Protein AF-A0A1G7JEI5-F1 (afdb_monomer_lite)

InterPro domains:
  IPR027417 P-loop containing nucleoside triphosphate hydrolase [G3DSA:3.40.50.300] (132-247)
  IPR027417 P-loop containing nucleoside triphosphate hydrolase [SSF52540] (160-203)

Secondary structure (DSSP, 8-state):
--HHHHHHHHHHHHHHHHHHHHHHHHHHHHHHHHHHHHHHHHHHHHHHHHHHHHHHHHHHHHHHHHHHHHHHHHHHHHHHHHHHHHHHHHHHHHHHHHTS--HHHHHHHHHHHHHHHHHHHHHHHTT-HHHHHHHHHHHHHHHHHHHHHHHHGGGTTS---S---------EEEE--TTSSHHHHHHHHHHHHT--EEE-S--TTS---SSSEEEEE--GGGGG-TTSEEEEHHHHHHHHHHHHT--

Organism: NCBI:txid640205

Structure (mmCIF, N/CA/C/O backbone):
data_AF-A0A1G7JEI5-F1
#
_entry.id   AF-A0A1G7JEI5-F1
#
loop_
_atom_site.group_PDB
_atom_site.id
_atom_site.type_symbol
_atom_site.label_atom_id
_atom_site.label_alt_id
_atom_site.label_comp_id
_atom_site.label_asym_id
_atom_site.label_entity_id
_atom_site.label_seq_id
_atom_site.pdbx_PDB_ins_code
_atom_site.Cartn_x
_atom_site.Cartn_y
_atom_site.Cartn_z
_atom_site.occupancy
_atom_site.B_iso_or_equiv
_atom_site.auth_seq_id
_atom_site.auth_comp_id
_atom_site.auth_asym_id
_atom_site.auth_atom_id
_atom_site.pdbx_PDB_model_num
ATOM 1 N N . MET A 1 1 ? 69.787 21.483 -95.963 1.00 56.66 1 MET A N 1
ATOM 2 C CA . MET A 1 1 ? 69.258 20.282 -95.273 1.00 56.66 1 MET A CA 1
ATOM 3 C C . MET A 1 1 ? 68.088 19.746 -96.085 1.00 56.66 1 MET A C 1
ATOM 5 O O . MET A 1 1 ? 67.289 20.552 -96.539 1.00 56.66 1 MET A O 1
ATOM 9 N N . HIS A 1 2 ? 68.030 18.436 -96.342 1.00 69.12 2 HIS A N 1
ATOM 10 C CA . HIS A 1 2 ? 67.038 17.828 -97.241 1.00 69.12 2 HIS A CA 1
ATOM 11 C C . HIS A 1 2 ? 65.604 17.923 -96.667 1.00 69.12 2 HIS A C 1
ATOM 13 O O . HIS A 1 2 ? 65.420 17.616 -95.487 1.00 69.12 2 HIS A O 1
ATOM 19 N N . PRO A 1 3 ? 64.582 18.280 -97.473 1.00 76.44 3 PRO A N 1
ATOM 20 C CA . PRO A 1 3 ? 63.190 18.440 -97.018 1.00 76.44 3 PRO A CA 1
ATOM 21 C C . PRO A 1 3 ? 62.589 17.162 -96.406 1.00 76.44 3 PRO A C 1
ATOM 23 O O . PRO A 1 3 ? 61.734 17.223 -95.528 1.00 76.44 3 PRO A O 1
ATOM 26 N N . THR A 1 4 ? 63.093 15.991 -96.793 1.00 77.00 4 THR A N 1
ATOM 27 C CA . THR A 1 4 ? 62.698 14.690 -96.233 1.00 77.00 4 THR A CA 1
ATOM 28 C C . THR A 1 4 ? 63.086 14.524 -94.759 1.00 77.00 4 THR A C 1
ATOM 30 O O . THR A 1 4 ? 62.329 13.941 -93.985 1.00 77.00 4 THR A O 1
ATOM 33 N N . ILE A 1 5 ? 64.224 15.085 -94.339 1.00 79.25 5 ILE A N 1
ATOM 34 C CA . ILE A 1 5 ? 64.706 15.019 -92.949 1.00 79.25 5 ILE A CA 1
ATOM 35 C C . ILE A 1 5 ? 63.828 15.888 -92.034 1.00 79.25 5 ILE A C 1
ATOM 37 O O . ILE A 1 5 ? 63.558 15.510 -90.896 1.00 79.25 5 ILE A O 1
ATOM 41 N N . GLN A 1 6 ? 63.325 17.022 -92.535 1.00 79.19 6 GLN A N 1
ATOM 42 C CA . GLN A 1 6 ? 62.434 17.905 -91.773 1.00 79.19 6 GLN A CA 1
ATOM 43 C C . GLN A 1 6 ? 61.061 17.270 -91.525 1.00 79.19 6 GLN A C 1
ATOM 45 O O . GLN A 1 6 ? 60.550 17.350 -90.412 1.00 79.19 6 GLN A O 1
ATOM 50 N N . ILE A 1 7 ? 60.488 16.587 -92.521 1.00 82.56 7 ILE A N 1
ATOM 51 C CA . ILE A 1 7 ? 59.194 15.900 -92.373 1.00 82.56 7 ILE A CA 1
ATOM 52 C C . ILE A 1 7 ? 59.299 14.747 -91.363 1.00 82.56 7 ILE A C 1
ATOM 54 O O . ILE A 1 7 ? 58.429 14.604 -90.504 1.00 82.56 7 ILE A O 1
ATOM 58 N N . LEU A 1 8 ? 60.391 13.973 -91.403 1.00 83.69 8 LEU A N 1
ATOM 59 C CA . LEU A 1 8 ? 60.657 12.920 -90.416 1.00 83.69 8 LEU A CA 1
ATOM 60 C C . LEU A 1 8 ? 60.827 13.482 -88.999 1.00 83.69 8 LEU A C 1
ATOM 62 O O . LEU A 1 8 ? 60.261 12.935 -88.053 1.00 83.69 8 LEU A O 1
ATOM 66 N N . ALA A 1 9 ? 61.554 14.593 -88.847 1.00 82.50 9 ALA A N 1
ATOM 67 C CA . ALA A 1 9 ? 61.735 15.244 -87.552 1.00 82.50 9 ALA A CA 1
ATOM 68 C C . ALA A 1 9 ? 60.408 15.771 -86.978 1.00 82.50 9 ALA A C 1
ATOM 70 O O . ALA A 1 9 ? 60.118 15.547 -85.805 1.00 82.50 9 ALA A O 1
ATOM 71 N N . ILE A 1 10 ? 59.568 16.410 -87.801 1.00 85.38 10 ILE A N 1
ATOM 72 C CA . ILE A 1 10 ? 58.246 16.903 -87.382 1.00 85.38 10 ILE A CA 1
ATOM 73 C C . ILE A 1 10 ? 57.330 15.738 -86.991 1.00 85.38 10 ILE A C 1
ATOM 75 O O . ILE A 1 10 ? 56.674 15.808 -85.953 1.00 85.38 10 ILE A O 1
ATOM 79 N N . GLY A 1 11 ? 57.317 14.650 -87.768 1.00 86.00 11 GLY A N 1
ATOM 80 C CA . GLY A 1 11 ? 56.536 13.452 -87.449 1.00 86.00 11 GLY A CA 1
ATOM 81 C C . GLY A 1 11 ? 56.952 12.811 -86.123 1.00 86.00 11 GLY A C 1
ATOM 82 O O . GLY A 1 11 ? 56.095 12.434 -85.323 1.00 86.00 11 GLY A O 1
ATOM 83 N N . LEU A 1 12 ? 58.258 12.758 -85.844 1.00 90.50 12 LEU A N 1
ATOM 84 C CA . LEU A 1 12 ? 58.790 12.233 -84.587 1.00 90.50 12 LEU A CA 1
ATOM 85 C C . LEU A 1 12 ? 58.419 13.128 -83.397 1.00 90.50 12 LEU A C 1
ATOM 87 O O . LEU A 1 12 ? 57.968 12.623 -82.370 1.00 90.50 12 LEU A O 1
ATOM 91 N N . ILE A 1 13 ? 58.537 14.451 -83.544 1.00 88.19 13 ILE A N 1
ATOM 92 C CA . ILE A 1 13 ? 58.155 15.415 -82.502 1.00 88.19 13 ILE A CA 1
ATOM 93 C C . ILE A 1 13 ? 56.646 15.354 -82.231 1.00 88.19 13 ILE A C 1
ATOM 95 O O . ILE A 1 13 ? 56.235 15.315 -81.072 1.00 88.19 13 ILE A O 1
ATOM 99 N N . ALA A 1 14 ? 55.817 15.292 -83.276 1.00 89.25 14 ALA A N 1
ATOM 100 C CA . ALA A 1 14 ? 54.367 15.186 -83.141 1.00 89.25 14 ALA A CA 1
ATOM 101 C C . ALA A 1 14 ? 53.953 13.867 -82.469 1.00 89.25 14 ALA A C 1
ATOM 103 O O . ALA A 1 14 ? 53.148 13.879 -81.538 1.00 89.25 14 ALA A O 1
ATOM 104 N N . GLY A 1 15 ? 54.545 12.740 -82.875 1.00 89.88 15 GLY A N 1
ATOM 105 C CA . GLY A 1 15 ? 54.305 11.440 -82.245 1.00 89.88 15 GLY A CA 1
ATOM 106 C C . GLY A 1 15 ? 54.703 11.422 -80.768 1.00 89.88 15 GLY A C 1
ATOM 107 O O . GLY A 1 15 ? 53.957 10.913 -79.930 1.00 89.88 15 GLY A O 1
ATOM 108 N N . LEU A 1 16 ? 55.833 12.046 -80.424 1.00 92.88 16 LEU A N 1
ATOM 109 C CA . LEU A 1 16 ? 56.309 12.150 -79.046 1.00 92.88 16 LEU A CA 1
ATOM 110 C C . LEU A 1 16 ? 55.409 13.062 -78.198 1.00 92.88 16 LEU A C 1
ATOM 112 O O . LEU A 1 16 ? 55.065 12.707 -77.072 1.00 92.88 16 LEU A O 1
ATOM 116 N N . ALA A 1 17 ? 54.942 14.185 -78.750 1.00 91.06 17 ALA A N 1
ATOM 117 C CA . ALA A 1 17 ? 53.988 15.072 -78.085 1.00 91.06 17 ALA A CA 1
ATOM 118 C C . ALA A 1 17 ? 52.640 14.379 -77.816 1.00 91.06 17 ALA A C 1
ATOM 120 O O . ALA A 1 17 ? 52.100 14.484 -76.712 1.00 91.06 17 ALA A O 1
ATOM 121 N N . ILE A 1 18 ? 52.123 13.618 -78.788 1.00 92.00 18 ILE A N 1
ATOM 122 C CA . ILE A 1 18 ? 50.896 12.825 -78.632 1.00 92.00 18 ILE A CA 1
ATOM 123 C C . ILE A 1 18 ? 51.096 11.734 -77.572 1.00 92.00 18 ILE A C 1
ATOM 125 O O . ILE A 1 18 ? 50.258 11.582 -76.683 1.00 92.00 18 ILE A O 1
ATOM 129 N N . GLY A 1 19 ? 52.223 11.017 -77.609 1.00 90.62 19 GLY A N 1
ATOM 130 C CA . GLY A 1 19 ? 52.559 9.998 -76.613 1.00 90.62 19 GLY A CA 1
ATOM 131 C C . GLY A 1 19 ? 52.615 10.559 -75.189 1.00 90.62 19 GLY A C 1
ATOM 132 O O . GLY A 1 19 ? 52.031 9.979 -74.271 1.00 90.62 19 GLY A O 1
ATOM 133 N N . ILE A 1 20 ? 53.238 11.729 -75.008 1.00 92.06 20 ILE A N 1
ATOM 134 C CA . ILE A 1 20 ? 53.288 12.430 -73.717 1.00 92.06 20 ILE A CA 1
ATOM 135 C C . ILE A 1 20 ? 51.884 12.858 -73.271 1.00 92.06 20 ILE A C 1
ATOM 137 O O . ILE A 1 20 ? 51.520 12.639 -72.114 1.00 92.06 20 ILE A O 1
ATOM 141 N N . ALA A 1 21 ? 51.072 13.426 -74.167 1.00 90.50 21 ALA A N 1
ATOM 142 C CA . ALA A 1 21 ? 49.711 13.852 -73.845 1.00 90.50 21 ALA A CA 1
ATOM 143 C C . ALA A 1 21 ? 48.834 12.671 -73.389 1.00 90.50 21 ALA A C 1
ATOM 145 O O . ALA A 1 21 ? 48.169 12.758 -72.354 1.00 90.50 21 ALA A O 1
ATOM 146 N N . ILE A 1 22 ? 48.894 11.540 -74.100 1.00 91.44 22 ILE A N 1
ATOM 147 C CA . ILE A 1 22 ? 48.182 10.310 -73.726 1.00 91.44 22 ILE A CA 1
ATOM 148 C C . ILE A 1 22 ? 48.675 9.806 -72.364 1.00 91.44 22 ILE A C 1
ATOM 150 O O . ILE A 1 22 ? 47.861 9.513 -71.486 1.00 91.44 22 ILE A O 1
ATOM 154 N N . HIS A 1 23 ? 49.990 9.763 -72.136 1.00 90.56 23 HIS A N 1
ATOM 155 C CA . HIS A 1 23 ? 50.553 9.306 -70.865 1.00 90.56 23 HIS A CA 1
ATOM 156 C C . HIS A 1 23 ? 50.133 10.192 -69.677 1.00 90.56 23 HIS A C 1
ATOM 158 O O . HIS A 1 23 ? 49.807 9.689 -68.597 1.00 90.56 23 HIS A O 1
ATOM 164 N N . LEU A 1 24 ? 50.056 11.512 -69.866 1.00 90.44 24 LEU A N 1
ATOM 165 C CA . LEU A 1 24 ? 49.579 12.449 -68.844 1.00 90.44 24 LEU A CA 1
ATOM 166 C C . LEU A 1 24 ? 48.091 12.252 -68.515 1.00 90.44 24 LEU A C 1
ATOM 168 O O . LEU A 1 24 ? 47.708 12.303 -67.345 1.00 90.44 24 LEU A O 1
ATOM 172 N N . VAL A 1 25 ? 47.246 11.982 -69.512 1.00 89.81 25 VAL A N 1
ATOM 173 C CA . VAL A 1 25 ? 45.816 11.705 -69.288 1.00 89.81 25 VAL A CA 1
ATOM 174 C C . VAL A 1 25 ? 45.621 10.357 -68.587 1.00 89.81 25 VAL A C 1
ATOM 176 O O . VAL A 1 25 ? 44.901 10.272 -67.586 1.00 89.81 25 VAL A O 1
ATOM 179 N N . VAL A 1 26 ? 46.305 9.307 -69.049 1.00 87.00 26 VAL A N 1
ATOM 180 C CA . VAL A 1 26 ? 46.244 7.976 -68.428 1.00 87.00 26 VAL A CA 1
ATOM 181 C C . VAL A 1 26 ? 46.757 8.033 -66.988 1.00 87.00 26 VAL A C 1
ATOM 183 O O . VAL A 1 26 ? 46.087 7.544 -66.086 1.00 87.00 26 VAL A O 1
ATOM 186 N N . SER A 1 27 ? 47.881 8.703 -66.725 1.00 83.69 27 SER A N 1
ATOM 187 C CA . SER A 1 27 ? 48.427 8.827 -65.364 1.00 83.69 27 SER A CA 1
ATOM 188 C C . SER A 1 27 ? 47.528 9.631 -64.415 1.00 83.69 27 SER A C 1
ATOM 190 O O . SER A 1 27 ? 47.429 9.307 -63.229 1.00 83.69 27 SER A O 1
ATOM 192 N N . ARG A 1 28 ? 46.829 10.664 -64.903 1.00 83.69 28 ARG A N 1
ATOM 193 C CA . ARG A 1 28 ? 45.854 11.416 -64.094 1.00 83.69 28 ARG A CA 1
ATOM 194 C C . ARG A 1 28 ? 44.631 10.571 -63.749 1.00 83.69 28 ARG A C 1
ATOM 196 O O . ARG A 1 28 ? 44.206 10.559 -62.592 1.00 83.69 28 ARG A O 1
ATOM 203 N N . THR A 1 29 ? 44.087 9.847 -64.724 1.00 83.25 29 THR A N 1
ATOM 204 C CA . THR A 1 29 ? 42.898 9.004 -64.523 1.00 83.25 29 THR A CA 1
ATOM 205 C C . THR A 1 29 ? 43.191 7.792 -63.640 1.00 83.25 29 THR A C 1
ATOM 207 O O . THR A 1 29 ? 42.389 7.484 -62.757 1.00 83.25 29 THR A O 1
ATOM 210 N N . THR A 1 30 ? 44.358 7.154 -63.772 1.00 81.00 30 THR A N 1
ATOM 211 C CA . THR A 1 30 ? 44.766 6.052 -62.884 1.00 81.00 30 THR A CA 1
ATOM 212 C C . THR A 1 30 ? 44.986 6.531 -61.452 1.00 81.00 30 THR A C 1
ATOM 214 O O . THR A 1 30 ? 44.449 5.923 -60.529 1.00 81.00 30 THR A O 1
ATOM 217 N N . LYS A 1 31 ? 45.656 7.673 -61.234 1.00 81.25 31 LYS A N 1
ATOM 218 C CA . LYS A 1 31 ? 45.797 8.274 -59.891 1.00 81.25 31 LYS A CA 1
ATOM 219 C C . LYS A 1 31 ? 44.455 8.639 -59.252 1.00 81.25 31 LYS A C 1
ATOM 221 O O . LYS A 1 31 ? 44.322 8.569 -58.031 1.00 81.25 31 LYS A O 1
ATOM 226 N N . ALA A 1 32 ? 43.476 9.080 -60.042 1.00 80.69 32 ALA A N 1
ATOM 227 C CA . ALA A 1 32 ? 42.128 9.353 -59.547 1.00 80.69 32 ALA A CA 1
ATOM 228 C C . ALA A 1 32 ? 41.392 8.056 -59.170 1.00 80.69 32 ALA A C 1
ATOM 230 O O . ALA A 1 32 ? 40.821 7.977 -58.084 1.00 80.69 32 ALA A O 1
ATOM 231 N N . ARG A 1 33 ? 41.478 7.016 -60.012 1.00 78.62 33 ARG A N 1
ATOM 232 C CA . ARG A 1 33 ? 40.886 5.696 -59.736 1.00 78.62 33 ARG A CA 1
ATOM 233 C C . ARG A 1 33 ? 41.485 5.027 -58.503 1.00 78.62 33 ARG A C 1
ATOM 235 O O . ARG A 1 33 ? 40.722 4.554 -57.675 1.00 78.62 33 ARG A O 1
ATOM 242 N N . ILE A 1 34 ? 42.808 5.044 -58.339 1.00 78.19 34 ILE A N 1
ATOM 243 C CA . ILE A 1 34 ? 43.483 4.451 -57.171 1.00 78.19 34 ILE A CA 1
ATOM 244 C C . ILE A 1 34 ? 43.042 5.150 -55.879 1.00 78.19 34 ILE A C 1
ATOM 246 O O . ILE A 1 34 ? 42.749 4.485 -54.889 1.00 78.19 34 ILE A O 1
ATOM 250 N N . ARG A 1 35 ? 42.922 6.487 -55.888 1.00 80.44 35 ARG A N 1
ATOM 251 C CA . ARG A 1 35 ? 42.389 7.232 -54.736 1.00 80.44 35 ARG A CA 1
ATOM 252 C C . ARG A 1 35 ? 40.940 6.852 -54.439 1.00 80.44 35 ARG A C 1
ATOM 254 O O . ARG A 1 35 ? 40.630 6.548 -53.294 1.00 80.44 35 ARG A O 1
ATOM 261 N N . ALA A 1 36 ? 40.074 6.820 -55.453 1.00 79.81 36 ALA A N 1
ATOM 262 C CA . ALA A 1 36 ? 38.674 6.426 -55.290 1.00 79.81 36 ALA A CA 1
ATOM 263 C C . ALA A 1 36 ? 38.532 4.986 -54.759 1.00 79.81 36 ALA A C 1
ATOM 265 O O . ALA A 1 36 ? 37.765 4.748 -53.827 1.00 79.81 36 ALA A O 1
ATOM 266 N N . GLN A 1 37 ? 39.329 4.051 -55.285 1.00 81.25 37 GLN A N 1
ATOM 267 C CA . GLN A 1 37 ? 39.400 2.674 -54.799 1.00 81.25 37 GLN A CA 1
ATOM 268 C C . GLN A 1 37 ? 39.859 2.622 -53.340 1.00 81.25 37 GLN A C 1
ATOM 270 O O . GLN A 1 37 ? 39.209 1.961 -52.537 1.00 81.25 37 GLN A O 1
ATOM 275 N N . GLY A 1 38 ? 40.893 3.382 -52.965 1.00 81.12 38 GLY A N 1
ATOM 276 C CA . GLY A 1 38 ? 41.359 3.486 -51.579 1.00 81.12 38 GLY A CA 1
ATOM 277 C C . GLY A 1 38 ? 40.284 4.002 -50.613 1.00 81.12 38 GLY A C 1
ATOM 278 O O . GLY A 1 38 ? 40.097 3.422 -49.543 1.00 81.12 38 GLY A O 1
ATOM 279 N N . TYR A 1 39 ? 39.522 5.032 -51.003 1.00 79.56 39 TYR A N 1
ATOM 280 C CA . TYR A 1 39 ? 38.389 5.522 -50.206 1.00 79.56 39 TYR A CA 1
ATOM 281 C C . TYR A 1 39 ? 37.294 4.458 -50.050 1.00 79.56 39 TYR A C 1
ATOM 283 O O . TYR A 1 39 ? 36.830 4.218 -48.934 1.00 79.56 39 TYR A O 1
ATOM 291 N N . SER A 1 40 ? 36.916 3.777 -51.137 1.00 82.62 40 SER A N 1
ATOM 292 C CA . SER A 1 40 ? 35.894 2.723 -51.087 1.00 82.62 40 SER A CA 1
ATOM 293 C C . SER A 1 40 ? 36.336 1.496 -50.283 1.00 82.62 40 SER A C 1
ATOM 295 O O . SER A 1 40 ? 35.549 0.972 -49.500 1.00 82.62 40 SER A O 1
ATOM 297 N N . ALA A 1 41 ? 37.604 1.088 -50.393 1.00 81.69 41 ALA A N 1
ATOM 298 C CA . ALA A 1 41 ? 38.162 -0.048 -49.667 1.00 81.69 41 ALA A CA 1
ATOM 299 C C . ALA A 1 41 ? 38.233 0.228 -48.160 1.00 81.69 41 ALA A C 1
ATOM 301 O O . ALA A 1 41 ? 37.871 -0.627 -47.360 1.00 81.69 41 ALA A O 1
ATOM 302 N N . CYS A 1 42 ? 38.624 1.445 -47.761 1.00 79.94 42 CYS A N 1
ATOM 303 C CA . CYS A 1 42 ? 38.609 1.850 -46.355 1.00 79.94 42 CYS A CA 1
ATOM 304 C C . CYS A 1 42 ? 37.178 1.912 -45.792 1.00 79.94 42 CYS A C 1
ATOM 306 O O . CYS A 1 42 ? 36.937 1.467 -44.670 1.00 79.94 42 CYS A O 1
ATOM 308 N N . SER A 1 43 ? 36.212 2.404 -46.578 1.00 81.94 43 SER A N 1
ATOM 309 C CA . SER A 1 43 ? 34.794 2.392 -46.195 1.00 81.94 43 SER A CA 1
ATOM 310 C C . SER A 1 43 ? 34.270 0.965 -46.013 1.00 81.94 43 SER A C 1
ATOM 312 O O . SER A 1 43 ? 33.637 0.673 -45.003 1.00 81.94 43 SER A O 1
ATOM 314 N N . GLN A 1 44 ? 34.564 0.064 -46.954 1.00 85.81 44 GLN A N 1
ATOM 315 C CA . GLN A 1 44 ? 34.149 -1.341 -46.886 1.00 85.81 44 GLN A CA 1
ATOM 316 C C . GLN A 1 44 ? 34.809 -2.079 -45.717 1.00 85.81 44 GLN A C 1
ATOM 318 O O . GLN A 1 44 ? 34.141 -2.839 -45.027 1.00 85.81 44 GLN A O 1
ATOM 323 N N . ALA A 1 45 ? 36.084 -1.804 -45.431 1.00 85.75 45 ALA A N 1
ATOM 324 C CA . ALA A 1 45 ? 36.795 -2.406 -44.303 1.00 85.75 45 ALA A CA 1
ATOM 325 C C . ALA A 1 45 ? 36.213 -2.005 -42.933 1.00 85.75 45 ALA A C 1
ATOM 327 O O . ALA A 1 45 ? 36.332 -2.761 -41.973 1.00 85.75 45 ALA A O 1
ATOM 328 N N . ARG A 1 46 ? 35.570 -0.832 -42.828 1.00 89.12 46 ARG A N 1
ATOM 329 C CA . ARG A 1 46 ? 34.909 -0.361 -41.594 1.00 89.12 46 ARG A CA 1
ATOM 330 C C . ARG A 1 46 ? 33.455 -0.805 -41.466 1.00 89.12 46 ARG A C 1
ATOM 332 O O . ARG A 1 46 ? 32.920 -0.788 -40.361 1.00 89.12 46 ARG A O 1
ATOM 339 N N . GLN A 1 47 ? 32.828 -1.204 -42.569 1.00 91.25 47 GLN A N 1
ATOM 340 C CA . GLN A 1 47 ? 31.444 -1.659 -42.599 1.00 91.25 47 GLN A CA 1
ATOM 341 C C . GLN A 1 47 ? 31.118 -2.775 -41.585 1.00 91.25 47 GLN A C 1
ATOM 343 O O . GLN A 1 47 ? 30.127 -2.609 -40.879 1.00 91.25 47 GLN A O 1
ATOM 348 N N . PRO A 1 48 ? 31.934 -3.839 -41.405 1.00 93.31 48 PRO A N 1
ATOM 349 C CA . PRO A 1 48 ? 31.612 -4.886 -40.431 1.00 93.31 48 PRO A CA 1
ATOM 350 C C . PRO A 1 48 ? 31.561 -4.361 -38.992 1.00 93.31 48 PRO A C 1
ATOM 352 O O . PRO A 1 48 ? 30.661 -4.726 -38.247 1.00 93.31 48 PRO A O 1
ATOM 355 N N . VAL A 1 49 ? 32.461 -3.443 -38.621 1.00 93.75 49 VAL A N 1
ATOM 356 C CA . VAL A 1 49 ? 32.470 -2.821 -37.285 1.00 93.75 49 VAL A CA 1
ATOM 357 C C . VAL A 1 49 ? 31.226 -1.953 -37.080 1.00 93.75 49 VAL A C 1
ATOM 359 O O . VAL A 1 49 ? 30.636 -1.943 -36.004 1.00 93.75 49 VAL A O 1
ATOM 362 N N . ILE A 1 50 ? 30.802 -1.226 -38.119 1.00 93.06 50 ILE A N 1
ATOM 363 C CA . ILE A 1 50 ? 29.578 -0.415 -38.077 1.00 93.06 50 ILE A CA 1
ATOM 364 C C . ILE A 1 50 ? 28.344 -1.310 -37.925 1.00 93.06 50 ILE A C 1
ATOM 366 O O . ILE A 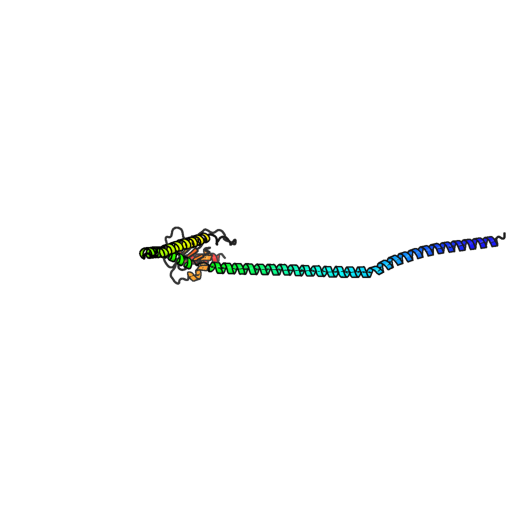1 50 ? 27.440 -0.975 -37.159 1.00 93.06 50 ILE A O 1
ATOM 370 N N . ASP A 1 51 ? 28.294 -2.428 -38.642 1.00 94.38 51 ASP A N 1
ATOM 371 C CA . ASP A 1 51 ? 27.159 -3.349 -38.603 1.00 94.38 51 ASP A CA 1
ATOM 372 C C . ASP A 1 51 ? 27.090 -4.104 -37.268 1.00 94.38 51 ASP A C 1
ATOM 374 O O . ASP A 1 51 ? 26.009 -4.214 -36.686 1.00 94.38 51 ASP A O 1
ATOM 378 N N . GLU A 1 52 ? 28.235 -4.518 -36.721 1.00 95.12 52 GLU A N 1
ATOM 379 C CA . GLU A 1 52 ? 28.345 -5.091 -35.376 1.00 95.12 52 GLU A CA 1
ATOM 380 C C . GLU A 1 52 ? 27.884 -4.095 -34.304 1.00 95.12 52 GLU A C 1
ATOM 382 O O . GLU A 1 52 ? 27.065 -4.434 -33.445 1.00 95.12 52 GLU A O 1
ATOM 387 N N . LEU A 1 53 ? 28.327 -2.835 -34.391 1.00 96.06 53 LEU A N 1
ATOM 388 C CA . LEU A 1 53 ? 27.916 -1.795 -33.451 1.00 96.06 53 LEU A CA 1
ATOM 389 C C . LEU A 1 53 ? 26.408 -1.533 -33.530 1.00 96.06 53 LEU A C 1
ATOM 391 O O . LEU A 1 53 ? 25.747 -1.435 -32.499 1.00 96.06 53 LEU A O 1
ATOM 395 N N . LYS A 1 54 ? 25.839 -1.461 -34.739 1.00 95.56 54 LYS A N 1
ATOM 396 C CA . LYS A 1 54 ? 24.386 -1.319 -34.927 1.00 95.56 54 LYS A CA 1
ATOM 397 C C . LYS A 1 54 ? 23.624 -2.490 -34.321 1.00 95.56 54 LYS A C 1
ATOM 399 O O . LYS A 1 54 ? 22.602 -2.274 -33.673 1.00 95.56 54 LYS A O 1
ATOM 404 N N . HIS A 1 55 ? 24.106 -3.715 -34.525 1.00 95.50 55 HIS A N 1
ATOM 405 C CA . HIS A 1 55 ? 23.474 -4.899 -33.958 1.00 95.50 55 HIS A CA 1
ATOM 406 C C . HIS A 1 55 ? 23.503 -4.864 -32.425 1.00 95.50 55 HIS A C 1
ATOM 408 O O . HIS A 1 55 ? 22.464 -5.053 -31.795 1.00 95.50 55 HIS A O 1
ATOM 414 N N . SER A 1 56 ? 24.652 -4.525 -31.836 1.00 96.88 56 SER A N 1
ATOM 415 C CA . SER A 1 56 ? 24.822 -4.381 -30.386 1.00 96.88 56 SER A CA 1
ATOM 416 C C . SER A 1 56 ? 23.916 -3.295 -29.795 1.00 96.88 56 SER A C 1
ATOM 418 O O . SER A 1 56 ? 23.184 -3.552 -28.842 1.00 96.88 56 SER A O 1
ATOM 420 N N . VAL A 1 57 ? 23.872 -2.108 -30.410 1.00 96.62 57 VAL A N 1
ATOM 421 C CA . VAL A 1 57 ? 23.000 -1.006 -29.969 1.00 96.62 57 VAL A CA 1
ATOM 422 C C . VAL A 1 57 ? 21.526 -1.407 -30.029 1.00 96.62 57 VAL A C 1
ATOM 424 O O . VAL A 1 57 ? 20.774 -1.129 -29.096 1.00 96.62 57 VAL A O 1
ATOM 427 N N . ASN A 1 58 ? 21.104 -2.097 -31.091 1.00 96.44 58 ASN A N 1
ATOM 428 C CA . ASN A 1 58 ? 19.728 -2.576 -31.212 1.00 96.44 58 ASN A CA 1
ATOM 429 C C . ASN A 1 58 ? 19.397 -3.645 -30.162 1.00 96.44 58 ASN A C 1
ATOM 431 O O . ASN A 1 58 ? 18.319 -3.602 -29.571 1.00 96.44 58 ASN A O 1
ATOM 435 N N . ALA A 1 59 ? 20.318 -4.575 -29.897 1.00 96.25 59 ALA A N 1
ATOM 436 C CA . ALA A 1 59 ? 20.147 -5.590 -28.861 1.00 96.25 59 ALA A CA 1
ATOM 437 C C . ALA A 1 59 ? 20.013 -4.953 -27.467 1.00 96.25 59 ALA A C 1
ATOM 439 O O . ALA A 1 59 ? 19.067 -5.252 -26.739 1.00 96.25 59 ALA A O 1
ATOM 440 N N . GLN A 1 60 ? 20.887 -3.998 -27.139 1.00 96.94 60 GLN A N 1
ATOM 441 C CA . GLN A 1 60 ? 20.820 -3.242 -25.886 1.00 96.94 60 GLN A CA 1
ATOM 442 C C . GLN A 1 60 ? 19.529 -2.422 -25.773 1.00 96.94 60 GLN A C 1
ATOM 444 O O . GLN A 1 60 ? 18.931 -2.350 -24.702 1.00 96.94 60 GLN A O 1
ATOM 449 N N . ALA A 1 61 ? 19.053 -1.823 -26.867 1.00 95.56 61 ALA A N 1
ATOM 450 C CA . ALA A 1 61 ? 17.792 -1.086 -26.866 1.00 95.56 61 ALA A CA 1
ATOM 451 C C . ALA A 1 61 ? 16.596 -1.995 -26.533 1.00 95.56 61 ALA A C 1
ATOM 453 O O . ALA A 1 61 ? 15.733 -1.609 -25.742 1.00 95.56 61 ALA A O 1
ATOM 454 N N . LEU A 1 62 ? 16.562 -3.212 -27.088 1.00 97.25 62 LEU A N 1
ATOM 455 C CA . LEU A 1 62 ? 15.529 -4.206 -26.781 1.00 97.25 62 LEU A CA 1
ATOM 456 C C . LEU A 1 62 ? 15.596 -4.671 -25.322 1.00 97.25 62 LEU A C 1
ATOM 458 O O . LEU A 1 62 ? 14.559 -4.785 -24.668 1.00 97.25 62 LEU A O 1
ATOM 462 N N . GLU A 1 63 ? 16.800 -4.877 -24.790 1.00 97.38 63 GLU A N 1
ATOM 463 C CA . GLU A 1 63 ? 17.004 -5.229 -23.383 1.00 97.38 63 GLU A CA 1
ATOM 464 C C . GLU A 1 63 ? 16.545 -4.107 -22.439 1.00 97.38 63 GLU A C 1
ATOM 466 O O . GLU A 1 63 ? 15.831 -4.350 -21.470 1.00 97.38 63 GLU A O 1
ATOM 471 N N . ILE A 1 64 ? 16.856 -2.847 -22.751 1.00 95.94 64 ILE A N 1
ATOM 472 C CA . ILE A 1 64 ? 16.381 -1.702 -21.962 1.00 95.94 64 ILE A CA 1
ATOM 473 C C . ILE A 1 64 ? 14.848 -1.643 -21.951 1.00 95.94 64 ILE A C 1
ATOM 475 O O . ILE A 1 64 ? 14.249 -1.327 -20.919 1.00 95.94 64 ILE A O 1
ATOM 479 N N . ILE A 1 65 ? 14.196 -1.935 -23.079 1.00 97.12 65 ILE A N 1
ATOM 480 C CA . ILE A 1 65 ? 12.730 -1.971 -23.164 1.00 97.12 65 ILE A CA 1
ATOM 481 C C . ILE A 1 65 ? 12.168 -3.099 -22.290 1.00 97.12 65 ILE A C 1
ATOM 483 O O . ILE A 1 65 ? 11.223 -2.860 -21.532 1.00 97.12 65 ILE A O 1
ATOM 487 N N . SER A 1 66 ? 12.755 -4.297 -22.341 1.00 97.00 66 SER A N 1
ATOM 488 C CA . SER A 1 66 ? 12.289 -5.434 -21.541 1.00 97.00 66 SER A CA 1
ATOM 489 C C . SER A 1 66 ? 12.472 -5.186 -20.039 1.00 97.00 66 SER A C 1
ATOM 491 O O . SER A 1 66 ? 11.523 -5.362 -19.272 1.00 97.00 66 SER A O 1
ATOM 493 N N . LEU A 1 67 ? 13.632 -4.668 -19.622 1.00 97.06 67 LEU A N 1
ATOM 494 C CA . LEU A 1 67 ? 13.930 -4.325 -18.229 1.00 97.06 67 LEU A CA 1
ATOM 495 C C . LEU A 1 67 ? 13.008 -3.221 -17.701 1.00 97.06 67 LEU A C 1
ATOM 497 O O . LEU A 1 67 ? 12.544 -3.287 -16.561 1.00 97.06 67 LEU A O 1
ATOM 501 N N . LYS A 1 68 ? 12.682 -2.218 -18.527 1.00 96.62 68 LYS A N 1
ATOM 502 C CA . LYS A 1 68 ? 11.678 -1.202 -18.170 1.00 96.62 68 LYS A CA 1
ATOM 503 C C . LYS A 1 68 ? 10.302 -1.829 -17.938 1.00 96.62 68 LYS A C 1
ATOM 505 O O . LYS A 1 68 ? 9.644 -1.472 -16.962 1.00 96.62 68 LYS A O 1
ATOM 510 N N . GLY A 1 69 ? 9.891 -2.771 -18.787 1.00 96.62 69 GLY A N 1
ATOM 511 C CA . GLY A 1 69 ? 8.647 -3.523 -18.612 1.00 96.62 69 GLY A CA 1
ATOM 512 C C . GLY A 1 69 ? 8.628 -4.333 -17.312 1.00 96.62 69 GLY A C 1
ATOM 513 O O . GLY A 1 69 ? 7.683 -4.227 -16.532 1.00 96.62 69 GLY A O 1
ATOM 514 N N . GLN A 1 70 ? 9.703 -5.074 -17.030 1.00 95.94 70 GLN A N 1
ATOM 515 C CA . GLN A 1 70 ? 9.847 -5.846 -15.790 1.00 95.94 70 GLN A CA 1
ATOM 516 C C . GLN A 1 70 ? 9.792 -4.954 -14.546 1.00 95.94 70 GLN A C 1
ATOM 518 O O . GLN A 1 70 ? 9.077 -5.267 -13.595 1.00 95.94 70 GLN A O 1
ATOM 523 N N . ARG A 1 71 ? 10.482 -3.807 -14.566 1.00 96.38 71 ARG A N 1
ATOM 524 C CA . ARG A 1 71 ? 10.460 -2.848 -13.455 1.00 96.38 71 ARG A CA 1
ATOM 525 C C . ARG A 1 71 ? 9.054 -2.306 -13.192 1.00 96.38 71 ARG A C 1
ATOM 527 O O . ARG A 1 71 ? 8.670 -2.175 -12.034 1.00 96.38 71 ARG A O 1
ATOM 534 N N . LEU A 1 72 ? 8.289 -1.992 -14.239 1.00 95.88 72 LEU A N 1
ATOM 535 C CA . LEU A 1 72 ? 6.910 -1.515 -14.092 1.00 95.88 72 LEU A CA 1
ATOM 536 C C . LEU A 1 72 ? 5.995 -2.576 -13.476 1.00 95.88 72 LEU A C 1
ATOM 538 O O . LEU A 1 72 ? 5.171 -2.243 -12.628 1.00 95.88 72 LEU A O 1
ATOM 542 N N . ASN A 1 73 ? 6.159 -3.840 -13.870 1.00 95.50 73 ASN A N 1
ATOM 543 C CA . ASN A 1 73 ? 5.404 -4.939 -13.273 1.00 95.50 73 ASN A CA 1
ATOM 544 C C . ASN A 1 73 ? 5.753 -5.110 -11.794 1.00 95.50 73 ASN A C 1
ATOM 546 O O . ASN A 1 73 ? 4.850 -5.118 -10.969 1.00 95.50 73 ASN A O 1
ATOM 550 N N . LEU A 1 74 ? 7.043 -5.097 -11.447 1.00 96.06 74 LEU A N 1
ATOM 551 C CA . LEU A 1 74 ? 7.484 -5.211 -10.056 1.00 96.06 74 LEU A CA 1
ATOM 552 C C . LEU A 1 74 ? 6.926 -4.088 -9.166 1.00 96.06 74 LEU A C 1
ATOM 554 O O . LEU A 1 74 ? 6.514 -4.340 -8.037 1.00 96.06 74 LEU A O 1
ATOM 558 N N . VAL A 1 75 ? 6.895 -2.848 -9.668 1.00 96.00 75 VAL A N 1
ATOM 559 C CA . VAL A 1 75 ? 6.311 -1.711 -8.936 1.00 96.00 75 VAL A CA 1
ATOM 560 C C . VAL A 1 75 ? 4.812 -1.912 -8.720 1.00 96.00 75 VAL A C 1
ATOM 562 O O . VAL A 1 75 ? 4.328 -1.684 -7.614 1.00 96.00 75 VAL A O 1
ATOM 565 N N . ARG A 1 76 ? 4.086 -2.367 -9.748 1.00 94.25 76 ARG A N 1
ATOM 566 C CA . ARG A 1 76 ? 2.651 -2.651 -9.644 1.00 94.25 76 ARG A CA 1
ATOM 567 C C . ARG A 1 76 ? 2.372 -3.764 -8.634 1.00 94.25 76 ARG A C 1
ATOM 569 O O . ARG A 1 76 ? 1.507 -3.600 -7.781 1.00 94.25 76 ARG A O 1
ATOM 576 N N . ASP A 1 77 ? 3.129 -4.854 -8.693 1.00 94.12 77 ASP A N 1
ATOM 577 C CA . ASP A 1 77 ? 2.978 -5.991 -7.783 1.00 94.12 77 ASP A CA 1
ATOM 578 C C . ASP A 1 77 ? 3.268 -5.579 -6.335 1.00 94.12 77 ASP A C 1
ATOM 580 O O . ASP A 1 77 ? 2.526 -5.932 -5.418 1.00 94.12 77 ASP A O 1
ATOM 584 N N . HIS A 1 78 ? 4.309 -4.766 -6.127 1.00 94.06 78 HIS A N 1
ATOM 585 C CA . HIS A 1 78 ? 4.621 -4.218 -4.812 1.00 94.06 78 HIS A CA 1
ATOM 586 C C . HIS A 1 78 ? 3.498 -3.318 -4.285 1.00 94.06 78 HIS A C 1
ATOM 588 O O . HIS A 1 78 ? 3.130 -3.417 -3.117 1.00 94.06 78 HIS A O 1
ATOM 594 N N . GLN A 1 79 ? 2.918 -2.476 -5.141 1.00 94.25 79 GLN A N 1
ATOM 595 C CA . GLN A 1 79 ? 1.808 -1.610 -4.760 1.00 94.25 79 GLN A CA 1
ATOM 596 C C . GLN A 1 79 ? 0.563 -2.416 -4.368 1.00 94.25 79 GLN A C 1
ATOM 598 O O . GLN A 1 79 ? -0.016 -2.155 -3.316 1.00 94.25 79 GLN A O 1
ATOM 603 N N . HIS A 1 80 ? 0.212 -3.453 -5.130 1.00 91.81 80 HIS A N 1
ATOM 604 C CA . HIS A 1 80 ? -0.878 -4.358 -4.760 1.00 91.81 80 HIS A CA 1
ATOM 605 C C . HIS A 1 80 ? -0.611 -5.103 -3.445 1.00 91.81 80 HIS A C 1
ATOM 607 O O . HIS A 1 80 ? -1.522 -5.272 -2.634 1.00 91.81 80 HIS A O 1
ATOM 613 N N . ALA A 1 81 ? 0.634 -5.515 -3.191 1.00 91.69 81 ALA A N 1
ATOM 614 C CA . ALA A 1 81 ? 0.995 -6.142 -1.924 1.00 91.69 81 ALA A CA 1
ATOM 615 C C . ALA A 1 81 ? 0.804 -5.173 -0.745 1.00 91.69 81 ALA A C 1
ATOM 617 O O . ALA A 1 81 ? 0.205 -5.554 0.262 1.00 91.69 81 ALA A O 1
ATOM 618 N N . LEU A 1 82 ? 1.241 -3.915 -0.884 1.00 91.62 82 LEU A N 1
ATOM 619 C CA . LEU A 1 82 ? 1.036 -2.875 0.130 1.00 91.62 82 LEU A CA 1
ATOM 620 C C . LEU A 1 82 ? -0.453 -2.604 0.380 1.00 91.62 82 LEU A C 1
ATOM 622 O O . LEU A 1 82 ? -0.864 -2.516 1.535 1.00 91.62 82 LEU A O 1
ATOM 626 N N . GLU A 1 83 ? -1.266 -2.530 -0.675 1.00 92.50 83 GLU A N 1
ATOM 627 C CA . GLU A 1 83 ? -2.721 -2.379 -0.561 1.00 92.50 83 GLU A CA 1
ATOM 628 C C . GLU A 1 83 ? -3.352 -3.550 0.202 1.00 92.50 83 GLU A C 1
ATOM 630 O O . GLU A 1 83 ? -4.145 -3.323 1.115 1.00 92.50 83 GLU A O 1
ATOM 635 N N . SER A 1 84 ? -2.954 -4.795 -0.088 1.00 91.19 84 SER A N 1
ATOM 636 C CA . SER A 1 84 ? -3.465 -5.963 0.643 1.00 91.19 84 SER A CA 1
ATOM 637 C C . SER A 1 84 ? -3.069 -5.956 2.124 1.00 91.19 84 SER A C 1
ATOM 639 O O . SER A 1 84 ? -3.878 -6.310 2.979 1.00 91.19 84 SER A O 1
ATOM 641 N N . ILE A 1 85 ? -1.848 -5.506 2.443 1.00 91.62 85 ILE A N 1
ATOM 642 C CA . ILE A 1 85 ? -1.362 -5.404 3.824 1.00 91.62 85 ILE A CA 1
ATOM 643 C C . ILE A 1 85 ? -2.139 -4.318 4.566 1.00 91.62 85 ILE A C 1
ATOM 645 O O . ILE A 1 85 ? -2.529 -4.524 5.713 1.00 91.62 85 ILE A O 1
ATOM 649 N N . SER A 1 86 ? -2.388 -3.177 3.918 1.00 87.56 86 SER A N 1
ATOM 650 C CA . SER A 1 86 ? -3.194 -2.100 4.495 1.00 87.56 86 SER A CA 1
ATOM 651 C C . SER A 1 86 ? -4.612 -2.580 4.795 1.00 87.56 86 SER A C 1
ATOM 653 O O . SER A 1 86 ? -5.102 -2.380 5.901 1.00 87.56 86 SER A O 1
ATOM 655 N N . GLN A 1 87 ? -5.248 -3.272 3.847 1.00 90.56 87 GLN A N 1
ATOM 656 C CA . GLN A 1 87 ? -6.597 -3.808 4.029 1.00 90.56 87 GLN A CA 1
ATOM 657 C C . GLN A 1 87 ? -6.664 -4.860 5.146 1.00 90.56 87 GLN A C 1
ATOM 659 O O . GLN A 1 87 ? -7.608 -4.844 5.937 1.00 90.56 87 GLN A O 1
ATOM 664 N N . ASP A 1 88 ? -5.671 -5.751 5.251 1.00 93.75 88 ASP A N 1
ATOM 665 C CA . ASP A 1 88 ? -5.580 -6.705 6.366 1.00 93.75 88 ASP A CA 1
ATOM 666 C C . ASP A 1 88 ? -5.401 -5.985 7.709 1.00 93.75 88 ASP A C 1
ATOM 668 O O . ASP A 1 88 ? -6.088 -6.296 8.685 1.00 93.75 88 ASP A O 1
ATOM 672 N N . ALA A 1 89 ? -4.524 -4.979 7.762 1.00 85.62 89 ALA A N 1
ATOM 673 C CA . ALA A 1 89 ? -4.313 -4.179 8.961 1.00 85.62 89 ALA A CA 1
ATOM 674 C C . ALA A 1 89 ? -5.609 -3.480 9.399 1.00 85.62 89 ALA A C 1
ATOM 676 O O . ALA A 1 89 ? -5.983 -3.582 10.569 1.00 85.62 89 ALA A O 1
ATOM 677 N N . ASP A 1 90 ? -6.336 -2.862 8.469 1.00 87.19 90 ASP A N 1
ATOM 678 C CA . ASP A 1 90 ? -7.621 -2.214 8.738 1.00 87.19 90 ASP A CA 1
ATOM 679 C C . ASP A 1 90 ? -8.675 -3.221 9.218 1.00 87.19 90 ASP A C 1
ATOM 681 O O . ASP A 1 90 ? -9.377 -2.974 10.203 1.00 87.19 90 ASP A O 1
ATOM 685 N N . ALA A 1 91 ? -8.754 -4.399 8.589 1.00 79.06 91 ALA A N 1
ATOM 686 C CA . ALA A 1 91 ? -9.655 -5.469 9.011 1.00 79.06 91 ALA A CA 1
ATOM 687 C C . ALA A 1 91 ? -9.342 -5.947 10.438 1.00 79.06 91 ALA A C 1
ATOM 689 O O . ALA A 1 91 ? -10.251 -6.152 11.250 1.00 79.06 91 ALA A O 1
ATOM 690 N N . ARG A 1 92 ? -8.057 -6.072 10.783 1.00 78.69 92 ARG A N 1
ATOM 691 C CA . ARG A 1 92 ? -7.615 -6.442 12.131 1.00 78.69 92 ARG A CA 1
ATOM 692 C C . ARG A 1 92 ? -7.911 -5.341 13.139 1.00 78.69 92 ARG A C 1
ATOM 694 O O . ARG A 1 92 ? -8.449 -5.649 14.200 1.00 78.69 92 ARG A O 1
ATOM 701 N N . VAL A 1 93 ? -7.628 -4.079 12.818 1.00 79.94 93 VAL A N 1
ATOM 702 C CA . VAL A 1 93 ? -7.977 -2.931 13.670 1.00 79.94 93 VAL A CA 1
ATOM 703 C C . VAL A 1 93 ? -9.480 -2.898 13.917 1.00 79.94 93 VAL A C 1
ATOM 705 O O . VAL A 1 93 ? -9.895 -2.756 15.062 1.00 79.94 93 VAL A O 1
ATOM 708 N N . LYS A 1 94 ? -10.303 -3.133 12.891 1.00 75.31 94 LYS A N 1
ATOM 709 C CA . LYS A 1 94 ? -11.761 -3.218 13.022 1.00 75.31 94 LYS A CA 1
ATOM 710 C C . LYS A 1 94 ? -12.198 -4.373 13.926 1.00 75.31 94 LYS A C 1
ATOM 712 O O . LYS A 1 94 ? -13.053 -4.178 14.787 1.00 75.31 94 LYS A O 1
ATOM 717 N N . LEU A 1 95 ? -11.593 -5.556 13.796 1.00 69.94 95 LEU A N 1
ATOM 718 C CA . LEU A 1 95 ? -11.847 -6.686 14.700 1.00 69.94 95 LEU A CA 1
ATOM 719 C C . LEU A 1 95 ? -11.459 -6.366 16.150 1.00 69.94 95 LEU A C 1
ATOM 721 O O . LEU A 1 95 ? -12.202 -6.708 17.068 1.00 69.94 95 LEU A O 1
ATOM 725 N N . PHE A 1 96 ? -10.322 -5.703 16.372 1.00 70.44 96 PHE A N 1
ATOM 726 C CA . PHE A 1 96 ? -9.900 -5.280 17.708 1.00 70.44 96 PHE A CA 1
ATOM 727 C C . PHE A 1 96 ? -10.762 -4.150 18.264 1.00 70.44 96 PHE A C 1
ATOM 729 O O . PHE A 1 96 ? -11.049 -4.164 19.453 1.00 70.44 96 PHE A O 1
ATOM 736 N N . ALA A 1 97 ? -11.231 -3.225 17.429 1.00 64.50 97 ALA A N 1
ATOM 737 C CA . ALA A 1 97 ? -12.166 -2.177 17.819 1.00 64.50 97 ALA A CA 1
ATOM 738 C C . ALA A 1 97 ? -13.537 -2.759 18.195 1.00 64.50 97 ALA A C 1
ATOM 740 O O . ALA A 1 97 ? -14.113 -2.348 19.193 1.00 64.50 97 ALA A O 1
ATOM 741 N N . HIS A 1 98 ? -14.026 -3.775 17.475 1.00 57.75 98 HIS A N 1
ATOM 742 C CA . HIS A 1 98 ? -15.238 -4.508 17.859 1.00 57.75 98 HIS A CA 1
ATOM 743 C C . HIS A 1 98 ? -15.068 -5.352 19.132 1.00 57.75 98 HIS A C 1
ATOM 745 O O . HIS A 1 98 ? -16.056 -5.650 19.797 1.00 57.75 98 HIS A O 1
ATOM 751 N N . ARG A 1 99 ? -13.832 -5.743 19.469 1.00 58.94 99 ARG A N 1
ATOM 752 C CA . ARG A 1 99 ? -13.475 -6.402 20.738 1.00 58.94 99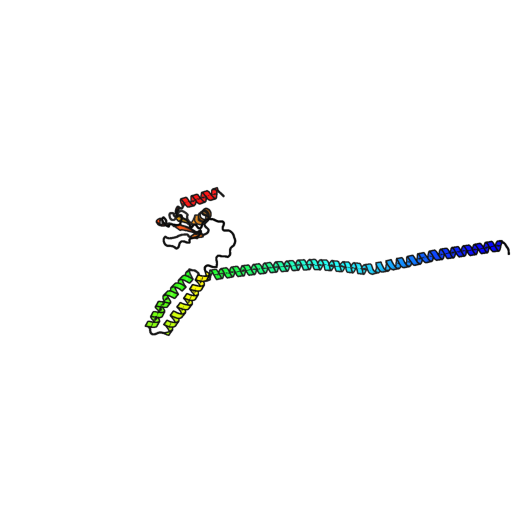 ARG A CA 1
ATOM 753 C C . ARG A 1 99 ? -13.065 -5.419 21.841 1.00 58.94 99 ARG A C 1
ATOM 755 O O . ARG A 1 99 ? -12.833 -5.853 22.966 1.00 58.94 99 ARG A O 1
ATOM 762 N N . ALA A 1 100 ? -12.933 -4.127 21.543 1.00 57.38 100 ALA A N 1
ATOM 763 C CA . ALA A 1 100 ? -12.769 -3.103 22.563 1.00 57.38 100 ALA A CA 1
ATOM 764 C C . ALA A 1 100 ? -14.106 -2.976 23.298 1.00 57.38 100 ALA A C 1
ATOM 766 O O . ALA A 1 100 ? -15.142 -3.020 22.638 1.00 57.38 100 ALA A O 1
ATOM 767 N N . LEU A 1 101 ? -14.053 -2.881 24.637 1.00 61.53 101 LEU A N 1
ATOM 768 C CA . LEU A 1 101 ? -15.186 -3.053 25.560 1.00 61.53 101 LEU A CA 1
ATOM 769 C C . LEU A 1 101 ? -16.550 -2.810 24.900 1.00 61.53 101 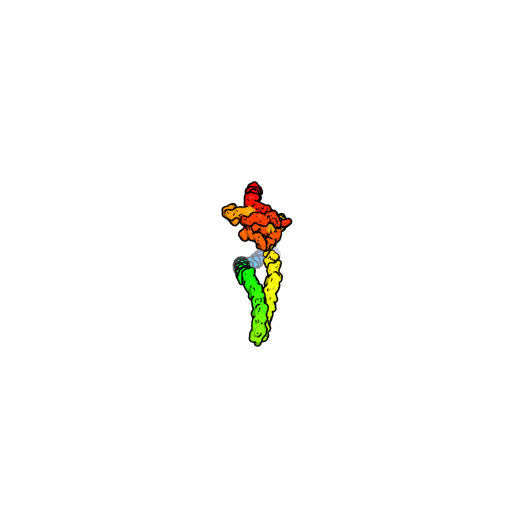LEU A C 1
ATOM 771 O O . LEU A 1 101 ? -16.942 -1.661 24.681 1.00 61.53 101 LEU A O 1
ATOM 775 N N . SER A 1 102 ? -17.274 -3.893 24.627 1.00 66.62 102 SER A N 1
ATOM 776 C CA . SER A 1 102 ? -18.676 -3.839 24.220 1.00 66.62 102 SER A CA 1
ATOM 777 C C . SER A 1 102 ? -19.474 -2.962 25.195 1.00 66.62 102 SER A C 1
ATOM 779 O O . SER A 1 102 ? -19.111 -2.831 26.368 1.00 66.62 102 SER A O 1
ATOM 781 N N . GLU A 1 103 ? -20.590 -2.370 24.758 1.00 66.69 103 GLU A N 1
ATOM 782 C CA . GLU A 1 103 ? -21.442 -1.556 25.646 1.00 66.69 103 GLU A CA 1
ATOM 783 C C . GLU A 1 103 ? -21.819 -2.306 26.939 1.00 66.69 103 GLU A C 1
ATOM 785 O O . GLU A 1 103 ? -21.879 -1.713 28.020 1.00 66.69 103 GLU A O 1
ATOM 790 N N . ASN A 1 104 ? -21.959 -3.633 26.843 1.00 71.25 104 ASN A N 1
ATOM 791 C CA . ASN A 1 104 ? -22.149 -4.533 27.975 1.00 71.25 104 ASN A CA 1
ATOM 792 C C . ASN A 1 104 ? -20.937 -4.582 28.919 1.00 71.25 104 ASN A C 1
ATOM 794 O O . ASN A 1 104 ? -21.110 -4.497 30.133 1.00 71.25 104 ASN A O 1
ATOM 798 N N . GLU A 1 105 ? -19.710 -4.692 28.413 1.00 72.06 105 GLU A N 1
ATOM 799 C CA . GLU A 1 105 ? -18.499 -4.661 29.247 1.00 72.06 105 GLU A CA 1
ATOM 800 C C . GLU A 1 105 ? -18.311 -3.292 29.909 1.00 72.06 105 GLU A C 1
ATOM 802 O O . GLU A 1 105 ? -17.971 -3.216 31.091 1.00 72.06 105 GLU A O 1
ATOM 807 N N . LEU A 1 106 ? -18.618 -2.199 29.203 1.00 80.00 106 LEU A N 1
ATOM 808 C CA . LEU A 1 106 ? -18.595 -0.858 29.787 1.00 80.00 106 LEU A CA 1
ATOM 809 C C . LEU A 1 106 ? -19.638 -0.713 30.908 1.00 80.00 106 LEU A C 1
ATOM 811 O O . LEU A 1 106 ? -19.374 -0.066 31.926 1.00 80.00 106 LEU A O 1
ATOM 815 N N . LEU A 1 107 ? -20.808 -1.340 30.756 1.00 81.62 107 LEU A N 1
ATOM 816 C CA . LEU A 1 107 ? -21.830 -1.414 31.799 1.00 81.62 107 LEU A CA 1
ATOM 817 C C . LEU A 1 107 ? -21.329 -2.191 33.028 1.00 81.62 107 LEU A C 1
ATOM 819 O O . LEU A 1 107 ? -21.534 -1.734 34.155 1.00 81.62 107 LEU A O 1
ATOM 823 N N . TRP A 1 108 ? -20.631 -3.316 32.837 1.00 81.94 108 TRP A N 1
ATOM 824 C CA . TRP A 1 108 ? -20.006 -4.070 33.931 1.00 81.94 108 TRP A CA 1
ATOM 825 C C . TRP A 1 108 ? -18.941 -3.252 34.665 1.00 81.94 108 TRP A C 1
ATOM 827 O O . TRP A 1 108 ? -18.945 -3.221 35.896 1.00 81.94 108 TRP A O 1
ATOM 837 N N . VAL A 1 109 ? -18.096 -2.509 33.943 1.00 85.06 109 VAL A N 1
ATOM 838 C CA . VAL A 1 109 ? -17.103 -1.608 34.553 1.00 85.06 109 VAL A CA 1
ATOM 839 C C . VAL A 1 109 ? -17.782 -0.484 35.342 1.00 85.06 109 VAL A C 1
ATOM 841 O O . VAL A 1 109 ? -17.393 -0.210 36.478 1.00 85.06 109 VAL A O 1
ATOM 844 N N . LYS A 1 110 ? -18.845 0.134 34.806 1.00 86.44 110 LYS A N 1
ATOM 845 C CA . LYS A 1 110 ? -19.633 1.149 35.533 1.00 86.44 110 LYS A CA 1
ATOM 846 C C . LYS A 1 110 ? -20.255 0.581 36.811 1.00 86.44 110 LYS A C 1
ATOM 848 O O . LYS A 1 110 ? -20.194 1.228 37.855 1.00 86.44 110 LYS A O 1
ATOM 853 N N . ARG A 1 111 ? -20.806 -0.637 36.760 1.00 88.06 111 ARG A N 1
ATOM 854 C CA . ARG A 1 111 ? -21.326 -1.334 37.950 1.00 88.06 111 ARG A CA 1
ATOM 855 C C . ARG A 1 111 ? -20.221 -1.598 38.975 1.00 88.06 111 ARG A C 1
ATOM 857 O O . ARG A 1 111 ? -20.431 -1.322 40.153 1.00 88.06 111 ARG A O 1
ATOM 864 N N . ALA A 1 112 ? -19.047 -2.060 38.544 1.00 86.50 112 ALA A N 1
ATOM 865 C CA . ALA A 1 112 ? -17.903 -2.295 39.425 1.00 86.50 112 ALA A CA 1
ATOM 866 C C . ALA A 1 112 ? -17.441 -1.005 40.131 1.00 86.50 112 ALA A C 1
ATOM 868 O O . ALA A 1 112 ? -17.246 -1.006 41.345 1.00 86.50 112 ALA A O 1
ATOM 869 N N . ILE A 1 113 ? -17.369 0.122 39.412 1.00 90.25 113 ILE A N 1
ATOM 870 C CA . ILE A 1 113 ? -17.066 1.448 39.987 1.00 90.25 113 ILE A CA 1
ATOM 871 C C . ILE A 1 113 ? -18.060 1.819 41.100 1.00 90.25 113 ILE A C 1
ATOM 873 O O . ILE A 1 113 ? -17.654 2.349 42.139 1.00 90.25 113 ILE A O 1
ATOM 877 N N . THR A 1 114 ? -19.352 1.532 40.912 1.00 91.25 114 THR A N 1
ATOM 878 C CA . THR A 1 114 ? -20.377 1.787 41.936 1.00 91.25 114 THR A CA 1
ATOM 879 C C . THR A 1 114 ? -20.159 0.931 43.186 1.00 91.25 114 THR A C 1
ATOM 881 O O . THR A 1 114 ? -20.335 1.445 44.289 1.00 91.25 114 THR A O 1
ATOM 884 N N . GLN A 1 115 ? -19.712 -0.322 43.036 1.00 91.50 115 GLN A N 1
ATOM 885 C CA . GLN A 1 115 ? -19.460 -1.250 44.152 1.00 91.50 115 GLN A CA 1
ATOM 886 C C . GLN A 1 115 ? -18.170 -0.952 44.934 1.00 91.50 115 GLN A C 1
ATOM 888 O O . GLN A 1 115 ? -18.084 -1.254 46.124 1.00 91.50 115 GLN A O 1
ATOM 893 N N . LEU A 1 116 ? -17.190 -0.284 44.320 1.00 90.25 116 LEU A N 1
ATOM 894 C CA . LEU A 1 116 ? -15.941 0.089 44.997 1.00 90.25 116 LEU A CA 1
ATOM 895 C C . LEU A 1 116 ? -16.137 1.124 46.117 1.00 90.25 116 LEU A C 1
ATOM 897 O O . LEU A 1 116 ? -15.340 1.170 47.050 1.00 90.25 116 LEU A O 1
ATOM 901 N N . ARG A 1 117 ? -17.198 1.946 46.073 1.00 90.06 117 ARG A N 1
ATOM 902 C CA . ARG A 1 117 ? -17.499 2.904 47.156 1.00 90.06 117 ARG A CA 1
ATOM 903 C C . ARG A 1 117 ? -17.995 2.188 48.429 1.00 90.06 117 ARG A C 1
ATOM 905 O O . ARG A 1 117 ? -17.403 2.433 49.475 1.00 90.06 117 ARG A O 1
ATOM 912 N N . PRO A 1 118 ? -19.016 1.312 48.380 1.00 91.50 118 PRO A N 1
ATOM 913 C CA . PRO A 1 118 ? -19.377 0.458 49.512 1.00 91.50 118 PRO A CA 1
ATOM 914 C C . PRO A 1 118 ? -18.212 -0.393 50.030 1.00 91.50 118 PRO A C 1
ATOM 916 O O . PRO A 1 118 ? -18.036 -0.493 51.240 1.00 91.50 118 PRO A O 1
ATOM 919 N N . ALA A 1 119 ? -17.383 -0.950 49.139 1.00 87.81 119 ALA A N 1
ATOM 920 C CA . ALA A 1 119 ? -16.214 -1.737 49.533 1.00 87.81 119 ALA A CA 1
ATOM 921 C C . ALA A 1 119 ? -15.177 -0.907 50.314 1.00 87.81 119 ALA A C 1
ATOM 923 O O . ALA A 1 119 ? -14.676 -1.358 51.340 1.00 87.81 119 ALA A O 1
ATOM 924 N N . ALA A 1 120 ? -14.900 0.329 49.879 1.00 88.56 120 ALA A N 1
ATOM 925 C CA . ALA A 1 120 ? -14.022 1.245 50.607 1.00 88.56 120 ALA A CA 1
ATOM 926 C C . ALA A 1 120 ? -14.558 1.560 52.015 1.00 88.56 120 ALA A C 1
ATOM 928 O O . ALA A 1 120 ? -13.810 1.486 52.985 1.00 88.56 120 ALA A O 1
ATOM 929 N N . ILE A 1 121 ? -15.866 1.826 52.136 1.00 89.06 121 ILE A N 1
ATOM 930 C CA . ILE A 1 121 ? -16.525 2.060 53.432 1.00 89.06 121 ILE A CA 1
ATOM 931 C C . ILE A 1 121 ? -16.394 0.824 54.330 1.00 89.06 121 ILE A C 1
ATOM 933 O O . ILE A 1 121 ? -16.040 0.954 55.499 1.00 89.06 121 ILE A O 1
ATOM 937 N N . ALA A 1 122 ? -16.616 -0.377 53.786 1.00 90.06 122 ALA A N 1
ATOM 938 C CA . ALA A 1 122 ? -16.465 -1.624 54.530 1.00 90.06 122 ALA A CA 1
ATOM 939 C C . ALA A 1 122 ? -15.026 -1.814 55.046 1.00 90.06 122 ALA A C 1
ATOM 941 O O . ALA A 1 122 ? -14.832 -2.128 56.221 1.00 90.06 122 ALA A O 1
ATOM 942 N N . HIS A 1 123 ? -14.009 -1.553 54.218 1.00 90.50 123 HIS A N 1
ATOM 943 C CA . HIS A 1 123 ? -12.608 -1.593 54.650 1.00 90.50 123 HIS A CA 1
ATOM 944 C C . HIS A 1 123 ? -12.298 -0.582 55.760 1.00 90.50 123 HIS A C 1
ATOM 946 O O . HIS A 1 123 ? -11.625 -0.949 56.725 1.00 90.50 123 HIS A O 1
ATOM 952 N N . GLY A 1 124 ? -12.845 0.634 55.675 1.00 86.44 124 GLY A N 1
ATOM 953 C CA . GLY A 1 124 ? -12.745 1.634 56.738 1.00 86.44 124 GLY A CA 1
ATOM 954 C C . GLY A 1 124 ? -13.375 1.153 58.050 1.00 86.44 124 GLY A C 1
ATOM 955 O O . GLY A 1 124 ? -12.743 1.218 59.103 1.00 86.44 124 GLY A O 1
ATOM 956 N N . THR A 1 125 ? -14.578 0.564 57.995 1.00 90.38 125 THR A N 1
ATOM 957 C CA . THR A 1 125 ? -15.256 0.017 59.190 1.00 90.38 125 THR A CA 1
ATOM 958 C C . THR A 1 125 ? -14.535 -1.177 59.814 1.00 90.38 125 THR A C 1
ATOM 960 O O . THR A 1 125 ? -14.619 -1.380 61.021 1.00 90.38 125 THR A O 1
ATOM 963 N N . LEU A 1 126 ? -13.797 -1.947 59.011 1.00 91.81 126 LEU A N 1
ATOM 964 C CA . LEU A 1 126 ? -12.994 -3.087 59.460 1.00 91.81 126 LEU A CA 1
ATOM 965 C C . LEU A 1 126 ? -11.595 -2.677 59.955 1.00 91.81 126 LEU A C 1
ATOM 967 O O . LEU A 1 126 ? -10.790 -3.546 60.283 1.00 91.81 126 LEU A O 1
ATOM 971 N N . GLY A 1 127 ? -11.277 -1.377 59.989 1.00 90.69 127 GLY A N 1
ATOM 972 C CA . GLY A 1 127 ? -9.969 -0.883 60.423 1.00 90.69 127 GLY A CA 1
ATOM 973 C C . GLY A 1 127 ? -8.834 -1.194 59.442 1.00 90.69 127 GLY A C 1
ATOM 974 O O . GLY A 1 127 ? -7.677 -1.258 59.852 1.00 90.69 127 GLY A O 1
ATOM 975 N N . ASN A 1 128 ? -9.142 -1.392 58.154 1.00 92.88 128 ASN A N 1
ATOM 976 C CA . ASN A 1 128 ? -8.160 -1.609 57.092 1.00 92.88 128 ASN A CA 1
ATOM 977 C C . ASN A 1 128 ? -7.999 -0.342 56.220 1.00 92.88 128 ASN A C 1
ATOM 979 O O . ASN A 1 128 ? -8.580 -0.255 55.132 1.00 92.88 128 ASN A O 1
ATOM 983 N N . PRO A 1 129 ? -7.169 0.631 56.643 1.00 86.81 129 PRO A N 1
ATOM 984 C CA . PRO A 1 129 ? -6.993 1.896 55.928 1.00 86.81 129 PRO A CA 1
ATOM 985 C C . PRO A 1 129 ? -6.236 1.742 54.604 1.00 86.81 129 PRO A C 1
ATOM 987 O O . PRO A 1 129 ? -6.213 2.673 53.799 1.00 86.81 129 PRO A O 1
ATOM 990 N N . GLN A 1 130 ? -5.556 0.613 54.380 1.00 90.00 130 GLN A N 1
ATOM 991 C CA . GLN A 1 130 ? -4.893 0.333 53.109 1.00 90.00 130 GLN A CA 1
ATOM 992 C C . GLN A 1 130 ? -5.920 -0.123 52.066 1.00 90.00 130 GLN A C 1
ATOM 994 O O . GLN A 1 130 ? -5.987 0.460 50.989 1.00 90.00 130 GLN A O 1
ATOM 999 N N . GLY A 1 131 ? -6.802 -1.062 52.428 1.00 85.56 131 GLY A N 1
ATOM 1000 C CA . GLY A 1 131 ? -7.888 -1.522 51.554 1.00 85.56 131 GLY A CA 1
ATOM 1001 C C . GLY A 1 131 ? -8.876 -0.413 51.177 1.00 85.56 131 GLY A C 1
ATOM 1002 O O . GLY A 1 131 ? -9.339 -0.359 50.040 1.00 85.56 131 GLY A O 1
ATOM 1003 N N . GLU A 1 132 ? -9.152 0.522 52.091 1.00 89.44 132 GLU A N 1
ATOM 1004 C CA . GLU A 1 132 ? -9.964 1.709 51.795 1.00 89.44 132 GLU A CA 1
ATOM 1005 C C . GLU A 1 132 ? -9.295 2.615 50.746 1.00 89.44 132 GLU A C 1
ATOM 1007 O O . GLU A 1 132 ? -9.930 3.004 49.759 1.00 89.44 132 GLU A O 1
ATOM 1012 N N . ARG A 1 133 ? -7.999 2.912 50.923 1.00 88.19 133 ARG A N 1
ATOM 1013 C CA . ARG A 1 133 ? -7.215 3.728 49.983 1.00 88.19 133 ARG A CA 1
ATOM 1014 C C . ARG A 1 133 ? -7.115 3.076 48.609 1.00 88.19 133 ARG A C 1
ATOM 1016 O O . ARG A 1 133 ? -7.334 3.755 47.607 1.00 88.19 133 ARG A O 1
ATOM 1023 N N . ASP A 1 134 ? -6.856 1.774 48.562 1.00 89.88 134 ASP A N 1
ATOM 1024 C CA . ASP A 1 134 ? -6.718 1.024 47.315 1.00 89.88 134 ASP A CA 1
ATOM 1025 C C . ASP A 1 134 ? -8.054 0.955 46.557 1.00 89.88 134 ASP A C 1
ATOM 1027 O O . ASP A 1 134 ? -8.103 1.243 45.359 1.00 89.88 134 ASP A O 1
ATOM 1031 N N . ALA A 1 135 ? -9.172 0.692 47.245 1.00 88.75 135 ALA A N 1
ATOM 1032 C CA . ALA A 1 135 ? -10.502 0.678 46.631 1.00 88.75 135 ALA A CA 1
ATOM 1033 C C . ALA A 1 135 ? -10.896 2.049 46.046 1.00 88.75 135 ALA A C 1
ATOM 1035 O O . ALA A 1 135 ? -11.451 2.128 44.943 1.00 88.75 135 ALA A O 1
ATOM 1036 N N . LEU A 1 136 ? -10.577 3.145 46.745 1.00 90.69 136 LEU A N 1
ATOM 1037 C CA . LEU A 1 136 ? -10.801 4.504 46.244 1.00 90.69 136 LEU A CA 1
ATOM 1038 C C . LEU A 1 136 ? -9.882 4.847 45.066 1.00 90.69 136 LEU A C 1
ATOM 1040 O O . LEU A 1 136 ? -10.349 5.438 44.089 1.00 90.69 136 LEU A O 1
ATOM 1044 N N . ALA A 1 137 ? -8.609 4.451 45.117 1.00 91.00 137 ALA A N 1
ATOM 1045 C CA . ALA A 1 137 ? -7.656 4.673 44.033 1.00 91.00 137 ALA A CA 1
ATOM 1046 C C . ALA A 1 137 ? -8.087 3.950 42.748 1.00 91.00 137 ALA A C 1
ATOM 1048 O O . ALA A 1 137 ? -8.164 4.569 41.682 1.00 91.00 137 ALA A O 1
ATOM 1049 N N . VAL A 1 138 ? -8.466 2.672 42.856 1.00 90.56 138 VAL A N 1
ATOM 1050 C CA . VAL A 1 138 ? -8.971 1.872 41.728 1.00 90.56 138 VAL A CA 1
ATOM 1051 C C . VAL A 1 138 ? -10.242 2.492 41.150 1.00 90.56 138 VAL A C 1
ATOM 1053 O O . VAL A 1 138 ? -10.384 2.609 39.931 1.00 90.56 138 VAL A O 1
ATOM 1056 N N . LYS A 1 139 ? -11.150 2.977 42.003 1.00 92.44 139 LYS A N 1
ATOM 1057 C CA . LYS A 1 139 ? -12.363 3.671 41.560 1.00 92.44 139 LYS A CA 1
ATOM 1058 C C . LYS A 1 139 ? -12.043 4.923 40.737 1.00 92.44 139 LYS A C 1
ATOM 1060 O O . LYS A 1 139 ? -12.678 5.144 39.702 1.00 92.44 139 LYS A O 1
ATOM 1065 N N . VAL A 1 140 ? -11.090 5.747 41.180 1.00 91.62 140 VAL A N 1
ATOM 1066 C CA . VAL A 1 140 ? -10.671 6.968 40.466 1.00 91.62 140 VAL A CA 1
ATOM 1067 C C . VAL A 1 140 ? -10.064 6.621 39.106 1.00 91.62 140 VAL A C 1
ATOM 1069 O O . VAL A 1 140 ? -10.465 7.195 38.093 1.00 91.62 140 VAL A O 1
ATOM 1072 N N . GLN A 1 141 ? -9.161 5.640 39.061 1.00 89.56 141 GLN A N 1
ATOM 1073 C CA . GLN A 1 141 ? -8.512 5.205 37.821 1.00 89.56 141 GLN A CA 1
ATOM 1074 C C . GLN A 1 141 ? -9.518 4.647 36.806 1.00 89.56 141 GLN A C 1
ATOM 1076 O O . GLN A 1 141 ? -9.522 5.06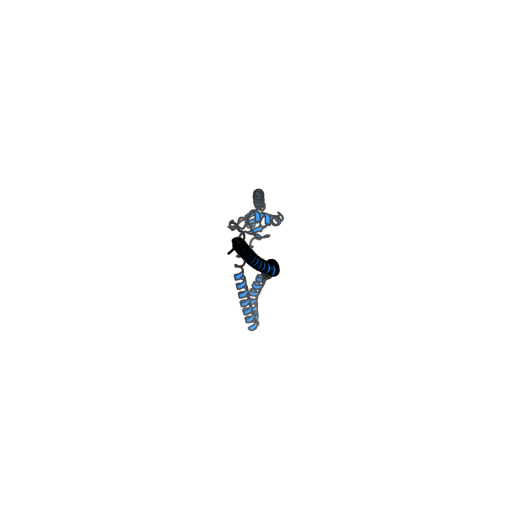5 35.646 1.00 89.56 141 GLN A O 1
ATOM 1081 N N . LEU A 1 142 ? -10.420 3.759 37.239 1.00 88.88 142 LEU A N 1
ATOM 1082 C CA . LEU A 1 142 ? -11.458 3.198 36.370 1.00 88.88 142 LEU A CA 1
ATOM 1083 C C . LEU A 1 142 ? -12.433 4.271 35.873 1.00 88.88 142 LEU A C 1
ATOM 1085 O O . LEU A 1 142 ? -12.794 4.271 34.698 1.00 88.88 142 LEU A O 1
ATOM 1089 N N . SER A 1 143 ? -12.809 5.232 36.723 1.00 89.12 143 SER A N 1
ATOM 1090 C CA . SER A 1 143 ? -13.674 6.351 36.318 1.00 89.12 143 SER A CA 1
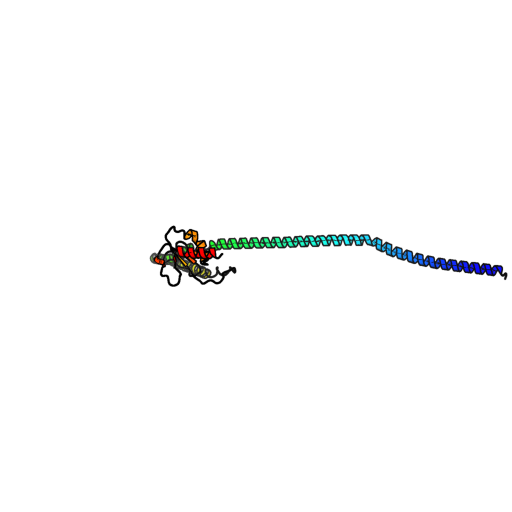ATOM 1091 C C . SER A 1 143 ? -13.014 7.224 35.246 1.00 89.12 143 SER A C 1
ATOM 1093 O O . SER A 1 143 ? -13.669 7.613 34.280 1.00 89.12 143 SER A O 1
ATOM 1095 N N . ALA A 1 144 ? -11.708 7.482 35.366 1.00 85.88 144 ALA A N 1
ATOM 1096 C CA . ALA A 1 144 ? -10.946 8.225 34.364 1.00 85.88 144 ALA A CA 1
ATOM 1097 C C . ALA A 1 144 ? -10.837 7.467 33.028 1.00 85.88 144 ALA A C 1
ATOM 1099 O O . ALA A 1 144 ? -10.903 8.074 31.959 1.00 85.88 144 ALA A O 1
ATOM 1100 N N . ILE A 1 145 ? -10.694 6.137 33.060 1.00 83.94 145 ILE A N 1
ATOM 1101 C CA . ILE A 1 145 ? -10.690 5.299 31.850 1.00 83.94 145 ILE A CA 1
ATOM 1102 C C . ILE A 1 145 ? -12.060 5.340 31.163 1.00 83.94 145 ILE A C 1
ATOM 1104 O O . ILE A 1 145 ? -12.125 5.630 29.970 1.00 83.94 145 ILE A O 1
ATOM 1108 N N . VAL A 1 146 ? -13.149 5.134 31.909 1.00 85.38 146 VAL A N 1
ATOM 1109 C CA . VAL A 1 146 ? -14.519 5.201 31.369 1.00 85.38 146 VAL A CA 1
ATOM 1110 C C . VAL A 1 146 ? -14.822 6.582 30.786 1.00 85.38 146 VAL A C 1
ATOM 1112 O O . VAL A 1 146 ? -15.405 6.665 29.709 1.00 85.38 146 VAL A O 1
ATOM 1115 N N . GLY A 1 147 ? -14.394 7.661 31.448 1.00 83.06 147 GLY A N 1
ATOM 1116 C CA . GLY A 1 147 ? -14.557 9.027 30.944 1.00 83.06 147 GLY A CA 1
ATOM 1117 C C . GLY A 1 147 ? -13.836 9.262 29.613 1.00 83.06 147 GLY A C 1
ATOM 1118 O O . GLY A 1 147 ? -14.425 9.819 28.690 1.00 83.06 147 GLY A O 1
ATOM 1119 N N . ARG A 1 148 ? -12.595 8.775 29.474 1.00 80.62 148 ARG A N 1
ATOM 1120 C CA . ARG A 1 148 ? -11.844 8.851 28.209 1.00 80.62 148 ARG A CA 1
ATOM 1121 C C . ARG A 1 148 ? -12.500 8.035 27.096 1.00 80.62 148 ARG A C 1
ATOM 1123 O O . ARG A 1 148 ? -12.612 8.529 25.982 1.00 80.62 148 ARG A O 1
ATOM 1130 N N . LEU A 1 149 ? -12.970 6.824 27.395 1.00 75.69 149 LEU A N 1
ATOM 1131 C CA . LEU A 1 149 ? -13.664 5.978 26.417 1.00 75.69 149 LEU A CA 1
ATOM 1132 C C . LEU A 1 149 ? -14.995 6.599 25.963 1.00 75.69 149 LEU A C 1
ATOM 1134 O O . LEU A 1 149 ? -15.286 6.620 24.771 1.00 75.69 149 LEU A O 1
ATOM 1138 N N . ALA A 1 150 ? -15.770 7.176 26.886 1.00 73.94 150 ALA A N 1
ATOM 1139 C CA . ALA A 1 150 ? -17.012 7.874 26.558 1.00 73.94 150 ALA A CA 1
ATOM 1140 C C . ALA A 1 150 ? -16.776 9.139 25.712 1.00 73.94 150 ALA A C 1
ATOM 1142 O O . ALA A 1 150 ? -17.593 9.454 24.852 1.00 73.94 150 ALA A O 1
ATOM 1143 N N . ALA A 1 151 ? -15.657 9.840 25.920 1.00 71.44 151 ALA A N 1
ATOM 1144 C CA . ALA A 1 151 ? -15.274 11.012 25.132 1.00 71.44 151 ALA A CA 1
ATOM 1145 C C . ALA A 1 151 ? -14.775 10.673 23.712 1.00 71.44 151 ALA A C 1
ATOM 1147 O O . ALA A 1 151 ? -14.783 11.548 22.851 1.00 71.44 151 ALA A O 1
ATOM 1148 N N . LEU A 1 152 ? -14.359 9.426 23.459 1.00 65.31 152 LEU A N 1
ATOM 1149 C CA . LEU A 1 152 ? -13.927 8.943 22.139 1.00 65.31 152 LEU A CA 1
ATOM 1150 C C . LEU A 1 152 ? -15.093 8.410 21.283 1.00 65.31 152 LEU A C 1
ATOM 1152 O O . LEU A 1 152 ? -15.002 8.406 20.057 1.00 65.31 152 LEU A O 1
ATOM 1156 N N . ALA A 1 153 ? -16.211 8.021 21.906 1.00 57.53 153 ALA A N 1
ATOM 1157 C CA . ALA A 1 153 ? -17.417 7.548 21.219 1.00 57.53 153 ALA A CA 1
ATOM 1158 C C . ALA A 1 153 ? -18.039 8.534 20.191 1.00 57.53 153 ALA A C 1
ATOM 1160 O O . ALA A 1 153 ? -18.585 8.057 19.197 1.00 57.53 153 ALA A O 1
ATOM 1161 N N . PRO A 1 154 ? -17.945 9.876 20.327 1.00 51.31 154 PRO A N 1
ATOM 1162 C CA . PRO A 1 154 ? -18.494 10.801 19.332 1.00 51.31 154 PRO A CA 1
ATOM 1163 C C . PRO A 1 154 ? -17.682 10.923 18.031 1.00 51.31 154 PRO A C 1
ATOM 1165 O O . PRO A 1 154 ? -18.164 11.562 17.102 1.00 51.31 154 PRO A O 1
ATOM 1168 N N . GLN A 1 155 ? -16.460 10.379 17.937 1.00 43.53 155 GLN A N 1
ATOM 1169 C CA . GLN A 1 155 ? -15.550 10.687 16.816 1.00 43.53 155 GLN A CA 1
ATOM 1170 C C . GLN A 1 155 ? -15.379 9.567 15.777 1.00 43.53 155 GLN A C 1
ATOM 1172 O O . GLN A 1 155 ? -14.734 9.784 14.756 1.00 43.53 155 GLN A O 1
ATOM 1177 N N . ALA A 1 156 ? -15.996 8.397 15.966 1.00 42.69 156 ALA A N 1
ATOM 1178 C CA . ALA A 1 156 ? -15.841 7.258 15.052 1.00 42.69 156 ALA A CA 1
ATOM 1179 C C . ALA A 1 156 ? -16.833 7.226 13.863 1.00 42.69 156 ALA A C 1
ATOM 1181 O O . ALA A 1 156 ? -16.803 6.282 13.081 1.00 42.69 156 ALA A O 1
ATOM 1182 N N . VAL A 1 157 ? -17.709 8.230 13.701 1.00 44.66 157 VAL A N 1
ATOM 1183 C CA . VAL A 1 157 ? -18.760 8.240 12.651 1.00 44.66 157 VAL A CA 1
ATOM 1184 C C . VAL A 1 157 ? -18.458 9.222 11.501 1.00 44.66 157 VAL A C 1
ATOM 1186 O O . VAL A 1 157 ? -19.210 9.303 10.539 1.00 44.66 157 VAL A O 1
ATOM 1189 N N . ALA A 1 158 ? -17.340 9.952 11.538 1.00 41.47 158 ALA A N 1
ATOM 1190 C CA . ALA A 1 158 ? -17.030 10.998 10.553 1.00 41.47 158 ALA A CA 1
ATOM 1191 C C . ALA A 1 158 ? -16.062 10.564 9.431 1.00 41.47 158 ALA A C 1
ATOM 1193 O O . ALA A 1 158 ? -15.288 11.383 8.939 1.00 41.47 158 ALA A O 1
ATOM 1194 N N . ALA A 1 159 ? -16.084 9.296 9.017 1.00 37.12 159 ALA A N 1
ATOM 1195 C CA . ALA A 1 159 ? -15.287 8.825 7.882 1.00 37.12 159 ALA A CA 1
ATOM 1196 C C . ALA A 1 159 ? -16.028 7.758 7.063 1.00 37.12 159 ALA A C 1
ATOM 1198 O O . ALA A 1 159 ? -15.613 6.606 7.006 1.00 37.12 159 ALA A O 1
ATOM 1199 N N . ASP A 1 160 ? -17.123 8.159 6.418 1.00 33.44 160 ASP A N 1
ATOM 1200 C CA . ASP A 1 160 ? -17.574 7.529 5.172 1.00 33.44 160 ASP A CA 1
ATOM 1201 C C . ASP A 1 160 ? -18.243 8.595 4.281 1.00 33.44 160 ASP A C 1
ATOM 1203 O O . ASP A 1 160 ? -19.377 9.006 4.546 1.00 33.44 160 ASP A O 1
ATOM 1207 N N . PRO A 1 161 ? -17.546 9.147 3.270 1.00 45.56 161 PRO A N 1
ATOM 1208 C CA . PRO A 1 161 ? -18.106 10.137 2.366 1.00 45.56 161 PRO A CA 1
ATOM 1209 C C . PRO A 1 161 ? -18.772 9.435 1.181 1.00 45.56 161 PRO A C 1
ATOM 1211 O O . PRO A 1 161 ? -18.372 9.634 0.036 1.00 45.56 161 PRO A O 1
ATOM 1214 N N . THR A 1 162 ? -19.808 8.633 1.428 1.00 38.91 162 THR A N 1
ATOM 1215 C CA . THR A 1 162 ? -20.609 8.098 0.324 1.00 38.91 162 THR A CA 1
ATOM 1216 C C . THR A 1 162 ? -22.097 8.070 0.669 1.00 38.91 162 THR A C 1
ATOM 1218 O O . THR A 1 162 ? -22.623 7.112 1.213 1.00 38.91 162 THR A O 1
ATOM 1221 N N . GLN A 1 163 ? -22.766 9.156 0.267 1.00 44.25 163 GLN A N 1
ATOM 1222 C CA . GLN A 1 163 ? -24.206 9.265 -0.002 1.00 44.25 163 GLN A CA 1
ATOM 1223 C C . GLN A 1 163 ? -25.167 9.222 1.201 1.00 44.25 163 GLN A C 1
ATOM 1225 O O . GLN A 1 163 ? -25.688 8.182 1.586 1.00 44.25 163 GLN A O 1
ATOM 1230 N N . ALA A 1 164 ? -25.557 10.410 1.670 1.00 37.09 164 ALA A N 1
ATOM 1231 C CA . ALA A 1 164 ? -26.876 10.624 2.261 1.00 37.09 164 ALA A CA 1
ATOM 1232 C C . ALA A 1 164 ? -27.497 11.879 1.640 1.00 37.09 164 ALA A C 1
ATOM 1234 O O . ALA A 1 164 ? -27.223 13.016 2.024 1.00 37.09 164 ALA A O 1
ATOM 1235 N N . THR A 1 165 ? -28.295 11.645 0.606 1.00 37.09 165 THR A N 1
ATOM 1236 C CA . THR A 1 165 ? -29.198 12.610 -0.012 1.00 37.09 165 THR A CA 1
ATOM 1237 C C . THR A 1 165 ? -30.174 13.133 1.042 1.00 37.09 165 THR A C 1
ATOM 1239 O O . THR A 1 165 ? -30.683 12.375 1.864 1.00 37.09 165 THR A O 1
ATOM 1242 N N . ALA A 1 166 ? -30.425 14.440 1.013 1.00 39.84 166 ALA A N 1
ATOM 1243 C CA . ALA A 1 166 ? -31.302 15.153 1.929 1.00 39.84 166 ALA A CA 1
ATOM 1244 C C . ALA A 1 166 ? -32.676 14.477 2.105 1.00 39.84 166 ALA A C 1
ATOM 1246 O O . ALA A 1 166 ? -33.462 14.382 1.165 1.00 39.84 166 ALA A O 1
ATOM 1247 N N . GLY A 1 167 ? -32.996 14.084 3.336 1.00 35.50 167 GLY A N 1
ATOM 1248 C CA . GLY A 1 167 ? -34.335 13.653 3.718 1.00 35.50 167 GLY A CA 1
ATOM 1249 C C . GLY A 1 167 ? -34.467 13.688 5.229 1.00 35.50 167 GLY A C 1
ATOM 1250 O O . GLY A 1 167 ? -33.999 12.776 5.875 1.00 35.50 167 GLY A O 1
ATOM 1251 N N . THR A 1 168 ? -35.041 14.768 5.769 1.00 46.38 168 THR A N 1
ATOM 1252 C CA . THR A 1 168 ? -35.515 14.994 7.157 1.00 46.38 168 THR A CA 1
ATOM 1253 C C . THR A 1 168 ? -35.190 13.926 8.216 1.00 46.38 168 THR A C 1
ATOM 1255 O O . THR A 1 168 ? -35.696 12.810 8.131 1.00 46.38 168 THR A O 1
ATOM 1258 N N . GLU A 1 169 ? -34.469 14.320 9.275 1.00 55.25 169 GLU A N 1
ATOM 1259 C CA . GLU A 1 169 ? -34.219 13.565 10.520 1.00 55.25 169 GLU A CA 1
ATOM 1260 C C . GLU A 1 169 ? -35.526 13.086 11.187 1.00 55.25 169 GLU A C 1
ATOM 1262 O O . GLU A 1 169 ? -36.066 13.721 12.093 1.00 55.25 169 GLU A O 1
ATOM 1267 N N . ARG A 1 170 ? -36.099 11.980 10.709 1.00 67.88 170 ARG A N 1
ATOM 1268 C CA . ARG A 1 170 ? -37.362 11.433 11.214 1.00 67.88 170 ARG A CA 1
ATOM 1269 C C . ARG A 1 170 ? -37.154 9.977 11.591 1.00 67.88 170 ARG A C 1
ATOM 1271 O O . ARG A 1 170 ? -36.676 9.188 10.783 1.00 67.88 170 ARG A O 1
ATOM 1278 N N . SER A 1 171 ? -37.518 9.636 12.822 1.00 77.12 171 SER A N 1
ATOM 1279 C CA . SER A 1 171 ? -37.635 8.252 13.286 1.00 77.12 171 SER A CA 1
ATOM 1280 C C . SER A 1 171 ? -39.109 7.856 13.266 1.00 77.12 171 SER A C 1
ATOM 1282 O O . SER A 1 171 ? -39.964 8.645 13.681 1.00 77.12 171 SER A O 1
ATOM 1284 N N . VAL A 1 172 ? -39.404 6.645 12.795 1.00 81.88 172 VAL A N 1
ATOM 1285 C CA . VAL A 1 172 ? -40.775 6.131 12.642 1.00 81.88 172 VAL A CA 1
ATOM 1286 C C . VAL A 1 172 ? -40.956 4.915 13.534 1.00 81.88 172 VAL A C 1
ATOM 1288 O O . VAL A 1 172 ? -40.087 4.046 13.586 1.00 81.88 172 VAL A O 1
ATOM 1291 N N . ILE A 1 173 ? -42.089 4.853 14.230 1.00 84.19 173 ILE A N 1
ATOM 1292 C CA . ILE A 1 173 ? -42.476 3.689 15.030 1.00 84.19 173 ILE A CA 1
ATOM 1293 C C . ILE A 1 173 ? -43.595 2.964 14.288 1.00 84.19 173 ILE A C 1
ATOM 1295 O O . ILE A 1 173 ? -44.629 3.563 13.998 1.00 84.19 173 ILE A O 1
ATOM 1299 N N . VAL A 1 174 ? -43.387 1.686 13.980 1.00 83.75 174 VAL A N 1
ATOM 1300 C CA . VAL A 1 174 ? -44.376 0.823 13.334 1.00 83.75 174 VAL A CA 1
ATOM 1301 C C . VAL A 1 174 ? -44.957 -0.138 14.355 1.00 83.75 174 VAL A C 1
ATOM 1303 O O . VAL A 1 174 ? -44.248 -0.982 14.914 1.00 83.75 174 VAL A O 1
ATOM 1306 N N . GLN A 1 175 ? -46.266 -0.026 14.566 1.00 83.88 175 GLN A N 1
ATOM 1307 C CA . GLN A 1 175 ? -47.005 -0.866 15.499 1.00 83.88 175 GLN A CA 1
ATOM 1308 C C . GLN A 1 175 ? -47.806 -1.960 14.793 1.00 83.88 175 GLN A C 1
ATOM 1310 O O . GLN A 1 175 ? -48.368 -1.759 13.717 1.00 83.88 175 GLN A O 1
ATOM 1315 N N . GLY A 1 176 ? -47.911 -3.126 15.423 1.00 77.88 176 GLY A N 1
ATOM 1316 C CA . GLY A 1 176 ? -48.858 -4.153 14.996 1.00 77.88 176 GLY A CA 1
ATOM 1317 C C . GLY A 1 176 ? -48.852 -5.384 15.902 1.00 77.88 176 GLY A C 1
ATOM 1318 O O . GLY A 1 176 ? -47.909 -5.573 16.673 1.00 77.88 176 GLY A O 1
ATOM 1319 N N . PRO A 1 177 ? -49.835 -6.282 15.768 1.00 75.94 177 PRO A N 1
ATOM 1320 C CA . PRO A 1 177 ? -49.916 -7.497 16.576 1.00 75.94 177 PRO A CA 1
ATOM 1321 C C . PRO A 1 177 ? -48.715 -8.430 16.360 1.00 75.94 177 PRO A C 1
ATOM 1323 O O . PRO A 1 177 ? -48.083 -8.438 15.296 1.00 75.94 177 PRO A O 1
ATOM 1326 N N . GLN A 1 178 ? -48.355 -9.208 17.382 1.00 75.25 178 GLN A N 1
ATOM 1327 C CA . GLN A 1 178 ? -47.268 -10.184 17.278 1.00 75.25 178 GLN A CA 1
ATOM 1328 C C . GLN A 1 178 ? -47.571 -11.194 16.157 1.00 75.25 178 GLN A C 1
ATOM 1330 O O . GLN A 1 178 ? -48.707 -11.621 15.983 1.00 75.25 178 GLN A O 1
ATOM 1335 N N . GLY A 1 179 ? -46.559 -11.542 15.357 1.00 71.25 179 GLY A N 1
ATOM 1336 C CA . GLY A 1 179 ? -46.718 -12.482 14.241 1.00 71.25 179 GLY A CA 1
ATOM 1337 C C . GLY A 1 179 ? -47.224 -11.882 12.921 1.00 71.25 179 GLY A C 1
ATOM 1338 O O . GLY A 1 179 ? -47.261 -12.595 11.928 1.00 71.25 179 GLY A O 1
ATOM 1339 N N . CYS A 1 180 ? -47.524 -10.578 12.837 1.00 72.75 180 CYS A N 1
ATOM 1340 C CA . CYS A 1 180 ? -48.003 -9.957 11.587 1.00 72.75 180 CYS A CA 1
ATOM 1341 C C . CYS A 1 180 ? -46.912 -9.688 10.522 1.00 72.75 180 CYS A C 1
ATOM 1343 O O . CYS A 1 180 ? -47.141 -8.949 9.572 1.00 72.75 180 CYS A O 1
ATOM 1345 N N . GLY A 1 181 ? -45.707 -10.247 10.676 1.00 77.25 181 GLY A N 1
ATOM 1346 C CA . GLY A 1 181 ? -44.629 -10.117 9.684 1.00 77.25 181 GLY A CA 1
ATOM 1347 C C . GLY A 1 181 ? -43.804 -8.822 9.745 1.00 77.25 181 GLY A C 1
ATOM 1348 O O . GLY A 1 181 ? -43.008 -8.588 8.839 1.00 77.25 181 GLY A O 1
ATOM 1349 N N . LYS A 1 182 ? -43.927 -8.006 10.806 1.00 82.56 182 LYS A N 1
ATOM 1350 C CA . LYS A 1 182 ? -43.135 -6.768 11.007 1.00 82.56 182 LYS A CA 1
ATOM 1351 C C . LYS A 1 182 ? -41.628 -6.985 10.874 1.00 82.56 182 LYS A C 1
ATOM 1353 O O . LYS A 1 182 ? -40.995 -6.313 10.072 1.00 82.56 182 LYS A O 1
ATOM 1358 N N . THR A 1 183 ? -41.077 -7.952 11.608 1.00 82.12 183 THR A N 1
ATOM 1359 C CA . THR A 1 183 ? -39.646 -8.294 11.558 1.00 82.12 183 THR A CA 1
ATOM 1360 C C . THR A 1 183 ? -39.223 -8.763 10.165 1.00 82.12 183 THR A C 1
ATOM 1362 O O . THR A 1 183 ? -38.167 -8.377 9.676 1.00 82.12 183 THR A O 1
ATOM 1365 N N . LEU A 1 184 ? -40.074 -9.541 9.484 1.00 82.19 184 LEU A N 1
ATOM 1366 C CA . LEU A 1 184 ? -39.793 -10.061 8.142 1.00 82.19 184 LEU A CA 1
ATOM 1367 C C . LEU A 1 184 ? -39.756 -8.943 7.086 1.00 82.19 184 LEU A C 1
ATOM 1369 O O . LEU A 1 184 ? -38.907 -8.954 6.200 1.00 82.19 184 LEU A O 1
ATOM 1373 N N . ASN A 1 185 ? -40.654 -7.961 7.191 1.00 82.25 185 ASN A N 1
ATOM 1374 C CA . ASN A 1 185 ? -40.748 -6.836 6.257 1.00 82.25 185 ASN A CA 1
ATOM 1375 C C . ASN A 1 185 ? -39.982 -5.588 6.718 1.00 82.25 185 ASN A C 1
ATOM 1377 O O . ASN A 1 185 ? -40.031 -4.559 6.045 1.00 82.25 185 ASN A O 1
ATOM 1381 N N . ALA A 1 186 ? -39.232 -5.670 7.819 1.00 82.19 186 ALA A N 1
ATOM 1382 C CA . ALA A 1 186 ? -38.550 -4.535 8.433 1.00 82.19 186 ALA A CA 1
ATOM 1383 C C . ALA A 1 186 ? -37.621 -3.804 7.454 1.00 82.19 186 ALA A C 1
ATOM 1385 O O . ALA A 1 186 ? -37.666 -2.581 7.344 1.00 82.19 186 ALA A O 1
ATOM 1386 N N . ALA A 1 187 ? -36.827 -4.557 6.688 1.00 82.19 187 ALA A N 1
ATOM 1387 C CA . ALA A 1 187 ? -35.907 -3.999 5.699 1.00 82.19 187 ALA A CA 1
ATOM 1388 C C . ALA A 1 187 ? -36.636 -3.291 4.545 1.00 82.19 187 ALA A C 1
ATOM 1390 O O . ALA A 1 187 ? -36.196 -2.238 4.085 1.00 82.19 187 ALA A O 1
ATOM 1391 N N . ARG A 1 188 ? -37.775 -3.841 4.103 1.00 81.75 188 ARG A N 1
ATOM 1392 C CA . ARG A 1 188 ? -38.604 -3.243 3.043 1.00 81.75 188 ARG A CA 1
ATOM 1393 C C . ARG A 1 188 ? -39.245 -1.948 3.521 1.00 81.75 188 ARG A C 1
ATOM 1395 O O . ARG A 1 188 ? -39.181 -0.943 2.823 1.00 81.75 188 ARG A O 1
ATOM 1402 N N . ILE A 1 189 ? -39.788 -1.957 4.735 1.00 83.62 189 ILE A N 1
ATOM 1403 C CA . ILE A 1 189 ? -40.398 -0.784 5.364 1.00 83.62 189 ILE A CA 1
ATOM 1404 C C . ILE A 1 189 ? -39.352 0.312 5.596 1.00 83.62 189 ILE A C 1
ATOM 1406 O O . ILE A 1 189 ? -39.594 1.468 5.259 1.00 83.62 189 ILE A O 1
ATOM 1410 N N . ALA A 1 190 ? -38.165 -0.036 6.100 1.00 84.25 190 ALA A N 1
ATOM 1411 C CA . ALA A 1 190 ? -37.082 0.924 6.299 1.00 84.25 190 ALA A CA 1
ATOM 1412 C C . ALA A 1 190 ? -36.663 1.582 4.976 1.00 84.25 190 ALA A C 1
ATOM 1414 O O . ALA A 1 190 ? -36.576 2.805 4.896 1.00 84.25 190 ALA A O 1
ATOM 1415 N N . LYS A 1 191 ? -36.514 0.790 3.907 1.00 81.44 191 LYS A N 1
ATOM 1416 C CA . LYS A 1 191 ? -36.206 1.292 2.561 1.00 81.44 191 LYS A CA 1
ATOM 1417 C C . LYS A 1 191 ? -37.309 2.202 2.000 1.00 81.44 191 LYS A C 1
ATOM 1419 O O . LYS A 1 191 ? -36.994 3.241 1.419 1.00 81.44 191 LYS A O 1
ATOM 1424 N N . ALA A 1 192 ? -38.577 1.852 2.215 1.00 79.69 192 ALA A N 1
ATOM 1425 C CA . ALA A 1 192 ? -39.735 2.653 1.806 1.00 79.69 192 ALA A CA 1
ATOM 1426 C C . ALA A 1 192 ? -39.837 3.998 2.511 1.00 79.69 192 ALA A C 1
ATOM 1428 O O . ALA A 1 192 ? -40.272 4.983 1.916 1.00 79.69 192 ALA A O 1
ATOM 1429 N N . LEU A 1 193 ? -39.388 4.049 3.759 1.00 79.81 193 LEU A N 1
ATOM 1430 C CA . LEU A 1 193 ? -39.420 5.247 4.584 1.00 79.81 193 LEU A CA 1
ATOM 1431 C C . LEU A 1 193 ? -38.097 6.031 4.567 1.00 79.81 193 LEU A C 1
ATOM 1433 O O . LEU A 1 193 ? -38.007 7.067 5.220 1.00 79.81 193 LEU A O 1
ATOM 1437 N N . GLY A 1 194 ? -37.081 5.570 3.827 1.00 77.38 194 GLY A N 1
ATOM 1438 C CA . GLY A 1 194 ? -35.761 6.211 3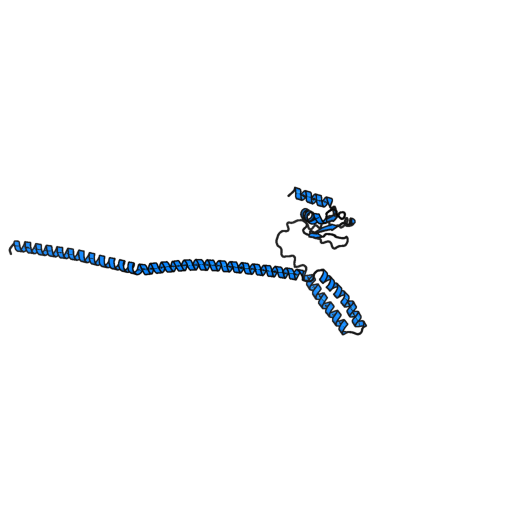.776 1.00 77.38 194 GLY A CA 1
ATOM 1439 C C . GLY A 1 194 ? -34.997 6.144 5.105 1.00 77.38 194 GLY A C 1
ATOM 1440 O O . GLY A 1 194 ? -34.233 7.051 5.429 1.00 77.38 194 GLY A O 1
ATOM 1441 N N . LEU A 1 195 ? -35.231 5.097 5.898 1.00 82.69 195 LEU A N 1
ATOM 1442 C CA . LEU A 1 195 ? -34.614 4.868 7.203 1.00 82.69 195 LEU A CA 1
ATOM 1443 C C . LEU A 1 195 ? -33.437 3.900 7.056 1.00 82.69 195 LEU A C 1
ATOM 1445 O O . LEU A 1 195 ? -33.529 2.894 6.354 1.00 82.69 195 LEU A O 1
ATOM 1449 N N . SER A 1 196 ? -32.327 4.201 7.727 1.00 79.94 196 SER A N 1
ATOM 1450 C CA . SER A 1 196 ? -31.079 3.432 7.632 1.00 79.94 196 SER A CA 1
ATOM 1451 C C . SER A 1 196 ? -30.874 2.468 8.800 1.00 79.94 196 SER A C 1
ATOM 1453 O O . SER A 1 196 ? -30.069 1.543 8.698 1.00 79.94 196 SER A O 1
ATOM 1455 N N . LYS A 1 197 ? -31.604 2.656 9.904 1.00 81.44 197 LYS A N 1
ATOM 1456 C CA . LYS A 1 197 ? -31.505 1.825 11.109 1.00 81.44 197 LYS A CA 1
ATOM 1457 C C . LYS A 1 197 ? -32.828 1.144 11.418 1.00 81.44 197 LYS A C 1
ATOM 1459 O O . LYS A 1 197 ? -33.891 1.729 11.229 1.00 81.44 197 LYS A O 1
ATOM 1464 N N . ILE A 1 198 ? -32.755 -0.079 11.934 1.00 83.56 198 ILE A N 1
ATOM 1465 C CA . ILE A 1 198 ? -33.914 -0.879 12.335 1.00 83.56 198 ILE A CA 1
ATOM 1466 C C . ILE A 1 198 ? -33.672 -1.367 13.758 1.00 83.56 198 ILE A C 1
ATOM 1468 O O . ILE A 1 198 ? -32.658 -2.007 14.029 1.00 83.56 198 ILE A O 1
ATOM 1472 N N . VAL A 1 199 ? -34.609 -1.075 14.651 1.00 82.94 199 VAL A N 1
ATOM 1473 C CA . VAL A 1 199 ? -34.646 -1.591 16.017 1.00 82.94 199 VAL A CA 1
ATOM 1474 C C . VAL A 1 199 ? -35.909 -2.426 16.147 1.00 82.94 199 VAL A C 1
ATOM 1476 O O . VAL A 1 199 ? -37.025 -1.901 16.133 1.00 82.94 199 VAL A O 1
ATOM 1479 N N . ASP A 1 200 ? -35.721 -3.740 16.223 1.00 79.62 200 ASP A N 1
ATOM 1480 C CA . ASP A 1 200 ? -36.810 -4.676 16.482 1.00 79.62 200 ASP A CA 1
ATOM 1481 C C . ASP A 1 200 ? -37.064 -4.802 17.990 1.00 79.62 200 ASP A C 1
ATOM 1483 O O . ASP A 1 200 ? -36.153 -4.621 18.797 1.00 79.62 200 ASP A O 1
ATOM 1487 N N . ASN A 1 201 ? -38.300 -5.138 18.358 1.00 77.31 201 ASN A N 1
ATOM 1488 C CA . ASN A 1 201 ? -38.734 -5.358 19.737 1.00 77.31 201 ASN A CA 1
ATOM 1489 C C . ASN A 1 201 ? -38.559 -4.144 20.674 1.00 77.31 201 ASN A C 1
ATOM 1491 O O . ASN A 1 201 ? -38.213 -4.299 21.845 1.00 77.31 201 ASN A O 1
ATOM 1495 N N . TRP A 1 202 ? -38.812 -2.937 20.171 1.00 81.00 202 TRP A N 1
ATOM 1496 C CA . TRP A 1 202 ? -38.757 -1.723 20.984 1.00 81.00 202 TRP A CA 1
ATOM 1497 C C . TRP A 1 202 ? -39.905 -1.677 22.004 1.00 81.00 202 TRP A C 1
ATOM 1499 O O . TRP A 1 202 ? -41.073 -1.887 21.642 1.00 81.00 202 TRP A O 1
ATOM 1509 N N . GLN A 1 203 ? -39.582 -1.374 23.267 1.00 74.75 203 GLN A N 1
ATOM 1510 C CA . GLN A 1 203 ? -40.551 -1.265 24.357 1.00 74.75 203 GLN A CA 1
ATOM 1511 C C . GLN A 1 203 ? -40.763 0.188 24.815 1.00 74.75 203 GLN A C 1
ATOM 1513 O O . GLN A 1 203 ? -39.839 1.005 24.764 1.00 74.75 203 GLN A O 1
ATOM 1518 N N . PRO A 1 204 ? -41.966 0.529 25.316 1.00 66.31 204 PRO A N 1
ATOM 1519 C CA . PRO A 1 204 ? -42.210 1.819 25.951 1.00 66.31 204 PRO A CA 1
ATOM 1520 C C . PRO A 1 204 ? -41.223 2.064 27.105 1.00 66.31 204 PRO A C 1
ATOM 1522 O O . PRO A 1 204 ? -41.203 1.327 28.086 1.00 66.31 204 PRO A O 1
ATOM 1525 N N . GLY A 1 205 ? -40.399 3.107 26.983 1.00 63.59 205 GLY A N 1
ATOM 1526 C CA . GLY A 1 205 ? -39.354 3.453 27.956 1.00 63.59 205 GLY A CA 1
ATOM 1527 C C . GLY A 1 205 ? -37.925 3.215 27.461 1.00 63.59 205 GLY A C 1
ATOM 1528 O O . GLY A 1 205 ? -36.996 3.801 28.021 1.00 63.59 205 GLY A O 1
ATOM 1529 N N . ASP A 1 206 ? -37.743 2.448 26.382 1.00 67.31 206 ASP A N 1
ATOM 1530 C CA . ASP A 1 206 ? -36.439 2.283 25.743 1.00 67.31 206 ASP A CA 1
ATOM 1531 C C . ASP A 1 206 ? -35.982 3.585 25.078 1.00 67.31 206 ASP A C 1
ATOM 1533 O O . ASP A 1 206 ? -36.773 4.339 24.494 1.00 67.31 206 ASP A O 1
ATOM 1537 N N . ALA A 1 207 ? -34.675 3.846 25.143 1.00 64.94 207 ALA A N 1
ATOM 1538 C CA . ALA A 1 207 ? -34.083 5.030 24.542 1.00 64.94 207 ALA A CA 1
ATOM 1539 C C . ALA A 1 207 ? -34.344 5.052 23.030 1.00 64.94 207 ALA A C 1
ATOM 1541 O O . ALA A 1 207 ? -34.059 4.113 22.289 1.00 64.94 207 ALA A O 1
ATOM 1542 N N . LEU A 1 208 ? -34.910 6.164 22.583 1.00 68.00 208 LEU A N 1
ATOM 1543 C CA . LEU A 1 208 ? -35.326 6.378 21.213 1.00 68.00 208 LEU A CA 1
ATOM 1544 C C . LEU A 1 208 ? -34.287 7.261 20.503 1.00 68.00 208 LEU A C 1
ATOM 1546 O O . LEU A 1 208 ? -34.263 8.481 20.692 1.00 68.00 208 LEU A O 1
ATOM 1550 N N . ASP A 1 209 ? -33.472 6.683 19.625 1.00 66.88 209 ASP A N 1
ATOM 1551 C CA . ASP A 1 209 ? -32.554 7.431 18.759 1.00 66.88 209 ASP A CA 1
ATOM 1552 C C . ASP A 1 209 ? -33.325 8.399 17.865 1.00 66.88 209 ASP A C 1
ATOM 1554 O O . ASP A 1 209 ? -34.383 8.092 17.300 1.00 66.88 209 ASP A O 1
ATOM 1558 N N . LYS A 1 210 ? -32.803 9.621 17.771 1.00 62.59 210 LYS A N 1
ATOM 1559 C CA . LYS A 1 210 ? -33.464 10.751 17.107 1.00 62.59 210 LYS A CA 1
ATOM 1560 C C . LYS A 1 210 ? -33.275 10.768 15.583 1.00 62.59 210 LYS A C 1
ATOM 1562 O O . LYS A 1 210 ? -33.809 11.660 14.940 1.00 62.59 210 LYS A O 1
ATOM 1567 N N . GLN A 1 211 ? -32.531 9.819 15.009 1.00 70.31 211 GLN A N 1
ATOM 1568 C CA . GLN A 1 211 ? -32.057 9.897 13.623 1.00 70.31 211 GLN A CA 1
ATOM 1569 C C . GLN A 1 211 ? -32.323 8.602 12.844 1.00 70.31 211 GLN A C 1
ATOM 1571 O O . GLN A 1 211 ? -31.734 7.573 13.157 1.00 70.31 211 GLN A O 1
ATOM 1576 N N . HIS A 1 212 ? -33.161 8.689 11.804 1.00 75.00 212 HIS A N 1
ATOM 1577 C CA . HIS A 1 212 ? -33.355 7.692 10.734 1.00 75.00 212 HIS A CA 1
ATOM 1578 C C . HIS A 1 212 ? -33.568 6.237 11.178 1.00 75.00 212 HIS A C 1
ATOM 1580 O O . HIS A 1 212 ? -33.169 5.305 10.472 1.00 75.00 212 HIS A O 1
ATOM 1586 N N . THR A 1 213 ? -34.215 6.035 12.326 1.00 81.62 213 THR A N 1
ATOM 1587 C CA . THR A 1 213 ? -34.453 4.697 12.872 1.00 81.62 213 THR A CA 1
ATOM 1588 C C . THR A 1 213 ? -35.917 4.294 12.743 1.00 81.62 213 THR A C 1
ATOM 1590 O O . THR A 1 213 ? -36.825 5.036 13.128 1.00 81.62 213 THR A O 1
ATOM 1593 N N . LEU A 1 214 ? -36.124 3.087 12.221 1.00 84.19 214 LEU A N 1
ATOM 1594 C CA . LEU A 1 214 ? -37.374 2.347 12.246 1.00 84.19 214 LEU A CA 1
ATOM 1595 C C . LEU A 1 214 ? -37.455 1.539 13.542 1.00 84.19 214 LEU A C 1
ATOM 1597 O O . LEU A 1 214 ? -36.633 0.654 13.765 1.00 84.19 214 LEU A O 1
ATOM 1601 N N . TYR A 1 215 ? -38.459 1.810 14.366 1.00 84.69 215 TYR A N 1
ATOM 1602 C CA . TYR A 1 215 ? -38.749 1.038 15.572 1.00 84.69 215 TYR A CA 1
ATOM 1603 C C . TYR A 1 215 ? -39.939 0.126 15.327 1.00 84.69 215 TYR A C 1
ATOM 1605 O O . TYR A 1 215 ? -40.989 0.592 14.890 1.00 84.69 215 TYR A O 1
ATOM 1613 N N . LEU A 1 216 ? -39.798 -1.158 15.632 1.00 83.69 216 LEU A N 1
ATOM 1614 C CA . LEU A 1 216 ? -40.901 -2.111 15.568 1.00 83.69 216 LEU A CA 1
ATOM 1615 C C . LEU A 1 216 ? -41.393 -2.399 16.977 1.00 83.69 216 LEU A C 1
ATOM 1617 O O . LEU A 1 216 ? -40.614 -2.786 17.847 1.00 83.69 216 LEU A O 1
ATOM 1621 N N . THR A 1 217 ? -42.694 -2.231 17.196 1.00 81.56 217 THR A N 1
ATOM 1622 C CA . THR A 1 217 ? -43.309 -2.513 18.492 1.00 81.56 217 THR A CA 1
ATOM 1623 C C . THR A 1 217 ? -44.619 -3.270 18.343 1.00 81.56 217 THR A C 1
ATOM 1625 O O . THR A 1 217 ? -45.293 -3.225 17.309 1.00 81.56 217 THR A O 1
ATOM 1628 N N . TYR A 1 218 ? -44.960 -4.016 19.386 1.00 75.12 218 TYR A N 1
ATOM 1629 C CA . TYR A 1 218 ? -46.236 -4.713 19.523 1.00 75.12 218 TYR A CA 1
ATOM 1630 C C . TYR A 1 218 ? -47.147 -4.061 20.572 1.00 75.12 218 TYR A C 1
ATOM 1632 O O . TYR A 1 218 ? -48.278 -4.507 20.749 1.00 75.12 218 TYR A O 1
ATOM 1640 N N . HIS A 1 219 ? -46.671 -3.004 21.239 1.00 66.62 219 HIS A N 1
ATOM 1641 C CA . HIS A 1 219 ? -47.414 -2.263 22.255 1.00 66.62 219 HIS A CA 1
ATOM 1642 C C . HIS A 1 219 ? -48.178 -1.091 21.623 1.00 66.62 219 HIS A C 1
ATOM 1644 O O . HIS A 1 219 ? -47.578 -0.250 20.958 1.00 66.62 219 HIS A O 1
ATOM 1650 N N . ASP A 1 220 ? -49.493 -1.008 21.855 1.00 61.84 220 ASP A N 1
ATOM 1651 C CA . ASP A 1 220 ? -50.370 0.068 21.330 1.00 61.84 220 ASP A CA 1
ATOM 1652 C C . ASP A 1 220 ? -50.222 1.395 22.115 1.00 61.84 220 ASP A C 1
ATOM 1654 O O . ASP A 1 220 ? -50.795 2.426 21.764 1.00 61.84 220 ASP A O 1
ATOM 1658 N N . GLU A 1 221 ? -49.406 1.397 23.175 1.00 57.84 221 GLU A N 1
ATOM 1659 C CA . GLU A 1 221 ? -49.124 2.566 24.021 1.00 57.84 221 GLU A CA 1
ATOM 1660 C C . GLU A 1 221 ? -48.197 3.602 23.352 1.00 57.84 221 GLU A C 1
ATOM 1662 O O . GLU A 1 221 ? -47.959 4.680 23.897 1.00 57.84 221 GLU A O 1
ATOM 1667 N N . ALA A 1 222 ? -47.702 3.329 22.140 1.00 56.53 222 ALA A N 1
ATOM 1668 C CA . ALA A 1 222 ? -46.811 4.228 21.404 1.00 56.53 222 ALA A CA 1
ATOM 1669 C C . ALA A 1 222 ? -47.486 5.529 20.913 1.00 56.53 222 ALA A C 1
ATOM 1671 O O . ALA A 1 222 ? -46.787 6.450 20.493 1.00 56.53 222 ALA A O 1
ATOM 1672 N N . LYS A 1 223 ? -48.823 5.638 20.980 1.00 54.31 223 LYS A N 1
ATOM 1673 C CA . LYS A 1 223 ? -49.645 6.659 20.294 1.00 54.31 223 LYS A CA 1
ATOM 1674 C C . LYS A 1 223 ? -49.319 8.137 20.563 1.00 54.31 223 LYS A C 1
ATOM 1676 O O . LYS A 1 223 ? -49.713 8.961 19.749 1.00 54.31 223 LYS A O 1
ATOM 1681 N N . ASN A 1 224 ? -48.605 8.507 21.630 1.00 52.69 224 ASN A N 1
ATOM 1682 C CA . ASN A 1 224 ? -48.419 9.919 22.011 1.00 52.69 224 ASN A CA 1
ATOM 1683 C C . ASN A 1 224 ? -46.970 10.287 22.377 1.00 52.69 224 ASN A C 1
ATOM 1685 O O . ASN A 1 224 ? -46.691 10.732 23.488 1.00 52.69 224 ASN A O 1
ATOM 1689 N N . MET A 1 225 ? -46.035 10.165 21.430 1.00 56.47 225 MET A N 1
ATOM 1690 C CA . MET A 1 225 ? -44.654 10.648 21.602 1.00 56.47 225 MET A CA 1
ATOM 1691 C C . MET A 1 225 ? -44.311 11.797 20.640 1.00 56.47 225 MET A C 1
ATOM 1693 O O . MET A 1 225 ? -43.436 11.642 19.796 1.00 56.47 225 MET A O 1
ATOM 1697 N N . GLY A 1 226 ? -45.027 12.925 20.797 1.00 49.62 226 GLY A N 1
ATOM 1698 C CA . GLY A 1 226 ? -44.782 14.351 20.443 1.00 49.62 226 GLY A CA 1
ATOM 1699 C C . GLY A 1 226 ? -43.923 14.812 19.244 1.00 49.62 226 GLY A C 1
ATOM 1700 O O . GLY A 1 226 ? -44.146 15.911 18.751 1.00 49.62 226 GLY A O 1
ATOM 1701 N N . PHE A 1 227 ? -42.955 14.033 18.763 1.00 48.00 227 PHE A N 1
ATOM 1702 C CA . PHE A 1 227 ? -42.002 14.384 17.702 1.00 48.00 227 PHE A CA 1
ATOM 1703 C C . PHE A 1 227 ? -41.817 13.272 16.653 1.00 48.00 227 PHE A C 1
ATOM 1705 O O . PHE A 1 227 ? -40.920 13.366 15.817 1.00 48.00 227 PHE A O 1
ATOM 1712 N N . ARG A 1 228 ? -42.604 12.188 16.706 1.00 61.72 228 ARG A N 1
ATOM 1713 C CA . ARG A 1 228 ? -42.387 10.980 15.891 1.00 61.72 228 ARG A CA 1
ATOM 1714 C C . ARG A 1 228 ? -43.683 10.483 15.275 1.00 61.72 228 ARG A C 1
ATOM 1716 O O . ARG A 1 228 ? -44.707 10.418 15.949 1.00 61.72 228 ARG A O 1
ATOM 1723 N N . SER A 1 229 ? -43.621 10.117 13.998 1.00 68.31 229 SER A N 1
ATOM 1724 C CA . SER A 1 229 ? -44.746 9.498 13.303 1.00 68.31 229 SER A CA 1
ATOM 1725 C C . SER A 1 229 ? -44.867 8.047 13.761 1.00 68.31 229 SER A C 1
ATOM 1727 O O . SER A 1 229 ? -43.987 7.226 13.498 1.00 68.31 229 SER A O 1
ATOM 1729 N N . VAL A 1 230 ? -45.945 7.756 14.479 1.00 74.50 230 VAL A N 1
ATOM 1730 C CA . VAL A 1 230 ? -46.375 6.394 14.793 1.00 74.50 230 VAL A CA 1
ATOM 1731 C C . VAL A 1 230 ? -47.316 5.972 13.677 1.00 74.50 230 VAL A C 1
ATOM 1733 O O . VAL A 1 230 ? -48.252 6.706 13.368 1.00 74.50 230 VAL A O 1
ATOM 1736 N N . MET A 1 231 ? -47.051 4.830 13.053 1.00 80.00 231 MET A N 1
ATOM 1737 C CA . MET A 1 231 ? -47.906 4.275 12.006 1.00 80.00 231 MET A CA 1
ATOM 1738 C C . MET A 1 231 ? -48.196 2.805 12.276 1.00 80.00 231 MET A C 1
ATOM 1740 O O . MET A 1 231 ? -47.404 2.088 12.894 1.00 80.00 231 MET A O 1
ATOM 1744 N N . SER A 1 232 ? -49.349 2.344 11.818 1.00 82.31 232 SER A N 1
ATOM 1745 C CA . SER A 1 232 ? -49.678 0.923 11.825 1.00 82.31 232 SER A CA 1
ATOM 1746 C C . SER A 1 232 ? -48.849 0.162 10.786 1.00 82.31 232 SER A C 1
ATOM 1748 O O . SER A 1 232 ? -48.351 0.724 9.809 1.00 82.31 232 SER A O 1
ATOM 1750 N N . TYR A 1 233 ? -48.698 -1.146 10.985 1.00 82.81 233 TYR A N 1
ATOM 1751 C CA . TYR A 1 233 ? -48.043 -2.022 10.017 1.00 82.81 233 TYR A CA 1
ATOM 1752 C C . TYR A 1 233 ? -48.706 -1.968 8.632 1.00 82.81 233 TYR A C 1
ATOM 1754 O O . TYR A 1 233 ? -48.003 -1.964 7.623 1.00 82.81 233 TYR A O 1
ATOM 1762 N N . ASP A 1 234 ? -50.034 -1.861 8.576 1.00 81.19 234 ASP A N 1
ATOM 1763 C CA . ASP A 1 234 ? -50.767 -1.788 7.310 1.00 81.19 234 ASP A CA 1
ATOM 1764 C C . ASP A 1 234 ? -50.453 -0.489 6.553 1.00 81.19 234 ASP A C 1
ATOM 1766 O O . ASP A 1 234 ? -50.174 -0.521 5.355 1.00 81.19 234 ASP A O 1
ATOM 1770 N N . GLU A 1 235 ? -50.395 0.647 7.254 1.00 81.81 235 GLU A N 1
ATOM 1771 C CA . GLU A 1 235 ? -49.958 1.927 6.678 1.00 81.81 235 GLU A CA 1
ATOM 1772 C C . GLU A 1 235 ? -48.500 1.861 6.203 1.00 81.81 235 GLU A C 1
ATOM 1774 O O . GLU A 1 235 ? -48.181 2.302 5.097 1.00 81.81 235 GLU A O 1
ATOM 1779 N N . ALA A 1 236 ? -47.612 1.242 6.987 1.00 82.75 236 ALA A N 1
ATOM 1780 C CA . ALA A 1 236 ? -46.215 1.051 6.601 1.00 82.75 236 ALA A CA 1
ATOM 1781 C C . ALA A 1 236 ? -46.084 0.233 5.302 1.00 82.75 236 ALA A C 1
ATOM 1783 O O . ALA A 1 236 ? -45.291 0.572 4.422 1.00 82.75 236 ALA A O 1
ATOM 1784 N N . MET A 1 237 ? -46.900 -0.809 5.136 1.00 83.50 237 MET A N 1
ATOM 1785 C CA . MET A 1 237 ? -46.914 -1.628 3.922 1.00 83.50 237 MET A CA 1
ATOM 1786 C C . MET A 1 237 ? -47.531 -0.909 2.715 1.00 83.50 237 MET A C 1
ATOM 1788 O O . MET A 1 237 ? -47.109 -1.165 1.587 1.00 83.50 237 MET A O 1
ATOM 1792 N N . GLN A 1 238 ? -48.453 0.040 2.911 1.00 83.62 238 GLN A N 1
ATOM 1793 C CA . GLN A 1 238 ? -48.923 0.909 1.822 1.00 83.62 238 GLN A CA 1
ATOM 1794 C C . GLN A 1 238 ? -47.798 1.804 1.285 1.00 83.62 238 GLN A C 1
ATOM 1796 O O . GLN A 1 238 ? -47.700 2.008 0.073 1.00 83.62 238 GLN A O 1
ATOM 1801 N N . HIS A 1 239 ? -46.910 2.297 2.155 1.00 79.62 239 HIS A N 1
ATOM 1802 C CA . HIS A 1 239 ? -45.721 3.040 1.727 1.00 79.62 239 HIS A CA 1
ATOM 1803 C C . HIS A 1 239 ? -44.746 2.166 0.931 1.00 79.62 239 HIS A C 1
ATOM 1805 O O . HIS A 1 239 ? -44.223 2.622 -0.086 1.00 79.62 239 HIS A O 1
ATOM 1811 N N . VAL A 1 240 ? -44.555 0.909 1.344 1.00 82.88 240 VAL A N 1
ATOM 1812 C CA . VAL A 1 240 ? -43.762 -0.077 0.590 1.00 82.88 240 VAL A CA 1
ATOM 1813 C C . VAL A 1 240 ? -44.365 -0.308 -0.793 1.00 82.88 240 VAL A C 1
ATOM 1815 O O . VAL A 1 240 ? -43.664 -0.153 -1.787 1.00 82.88 240 VAL A O 1
ATOM 1818 N N . ALA A 1 241 ? -45.669 -0.583 -0.874 1.00 80.19 241 ALA A N 1
ATOM 1819 C CA . ALA A 1 241 ? -46.354 -0.804 -2.146 1.00 80.19 241 ALA A CA 1
ATOM 1820 C C . ALA A 1 241 ? -46.273 0.422 -3.072 1.00 80.19 241 ALA A C 1
ATOM 1822 O O . ALA A 1 241 ? -46.054 0.282 -4.272 1.00 80.19 241 ALA A O 1
ATOM 1823 N N . LYS A 1 242 ? -46.396 1.636 -2.520 1.00 77.06 242 LYS A N 1
ATOM 1824 C CA . LYS A 1 242 ? -46.277 2.883 -3.286 1.00 77.06 242 LYS A CA 1
ATOM 1825 C C . LYS A 1 242 ? -44.856 3.126 -3.799 1.00 77.06 242 LYS A C 1
ATOM 1827 O O . LYS A 1 242 ? -44.708 3.624 -4.910 1.00 77.06 242 LYS A O 1
ATOM 1832 N N . GLN A 1 243 ? -43.828 2.802 -3.013 1.00 80.56 243 GLN A N 1
ATOM 1833 C CA . GLN A 1 243 ? -42.437 2.912 -3.458 1.00 80.56 243 GLN A CA 1
ATOM 1834 C C . GLN A 1 243 ? -42.108 1.849 -4.515 1.00 80.56 243 GLN A C 1
ATOM 1836 O O . GLN A 1 243 ? -41.476 2.174 -5.511 1.00 80.56 243 GLN A O 1
ATOM 1841 N N . GLU A 1 244 ? -42.557 0.608 -4.325 1.00 74.69 244 GLU A N 1
ATOM 1842 C CA . GLU A 1 244 ? -42.344 -0.490 -5.278 1.00 74.69 244 GLU A CA 1
ATOM 1843 C C . GLU A 1 244 ? -43.092 -0.269 -6.600 1.00 74.69 244 GLU A C 1
ATOM 1845 O O . GLU A 1 244 ? -42.601 -0.679 -7.641 1.00 74.69 244 GLU A O 1
ATOM 1850 N N . ALA A 1 245 ? -44.237 0.418 -6.588 1.00 68.00 245 ALA A N 1
ATOM 1851 C CA . ALA A 1 245 ? -44.941 0.821 -7.808 1.00 68.00 245 ALA A CA 1
ATOM 1852 C C . ALA A 1 245 ? -44.316 2.043 -8.514 1.00 68.00 245 ALA A C 1
ATOM 1854 O O . ALA A 1 245 ? -44.660 2.327 -9.660 1.00 68.00 245 ALA A O 1
ATOM 1855 N N . ALA A 1 246 ? -43.452 2.797 -7.826 1.00 59.91 246 ALA A N 1
ATOM 1856 C CA . ALA A 1 246 ? -42.773 3.982 -8.354 1.00 59.91 246 ALA A CA 1
ATOM 1857 C C . ALA A 1 246 ? -41.316 3.713 -8.782 1.00 59.91 246 ALA A C 1
ATOM 1859 O O . ALA A 1 246 ? -40.660 4.633 -9.275 1.00 59.91 246 ALA A O 1
ATOM 1860 N N . ALA A 1 247 ? -40.819 2.491 -8.568 1.00 49.69 247 ALA A N 1
ATOM 1861 C CA . ALA A 1 247 ? -39.490 2.006 -8.938 1.00 49.69 247 ALA A CA 1
ATOM 1862 C C . ALA A 1 247 ? -39.574 1.065 -10.146 1.00 49.69 247 ALA A C 1
ATOM 1864 O O . ALA A 1 247 ? -38.606 1.067 -10.937 1.00 49.69 247 ALA A O 1
#

Radius of gyration: 51.96 Å; chains: 1; bounding box: 120×33×158 Å

pLDDT: mean 79.65, std 14.52, range [33.44, 97.38]

Foldseek 3Di:
DDPVVVVVVVVVVVVVVVVVVVVVVVVVVVVVVVVVVVVVVVVVVCVVVVVVVVVVVVVVVVVVVVVVVVVVVVVVVVVVVVVVVVVVVVVVVVVVVVVPQDPVNLVVLVVLLVVLQVQLVVCVVVVNPPSNVVSVVVSVVSVVVSVVVVVCVVPPPPPDPDDDDDDDQAEEEEEDAPPPCCVVCVVLLLVLNVADAEDEADDVPDDDDRGRYYYYYHDPVPPDDPRHHYYYPVVSVVSSVVVVVVD

Sequence (247 aa):
MHPTIQILAIGLIAGLAIGIAIHLVVSRTTKARIRAQGYSACSQARQPVIDELKHSVNAQALEIISLKGQRLNLVRDHQHALESISQDADARVKLFAHRALSENELLWVKRAITQLRPAAIAHGTLGNPQGERDALAVKVQLSAIVGRLAALAPQAVAADPTQATAGTERSVIVQGPQGCGKTLNAARIAKALGLSKIVDNWQPGDALDKQHTLYLTYHDEAKNMGFRSVMSYDEAMQHVAKQEAAA